Protein AF-A0AAV4YMY9-F1 (afdb_monomer_lite)

pLDDT: mean 75.79, std 14.86, range [34.88, 94.56]

Organism: Aeromonas caviae (NCBI:txid648)

Foldseek 3Di:
DWDKKKKWKAADPVDPDPVLLVVLVVLLVQLVVLQLVLQVCLLHVQKDKDKDFPDADPDTGMTMIIIDIARPPPRDDCNLVSVQLLVQCQVCQLPDAADEAPVSLVVSSVSSVVSNPPDDPVSVVSVGRRDGDSQSNLQSLCSNQVSLVSGDLPMWMWMGHDPGTGTGHSRRYRNDHSCNNDPDDPDDPDDDWDWDFDDDDPDPPDWTWTAGPDDDTDTDIGDDDPPDDD

Radius of gyration: 26.41 Å; chains: 1; bounding box: 49×34×91 Å

Secondary structure (DSSP, 8-state):
--EEEEEEEE--TT-S-THHHHHHHHHHHHHHHHHHHHHHHTT-S-EEEEEEEEEEETTTEEEEEEEEEEETTT----HHHHHHHHHHHHHHHHH--B--SHHHHHHHHHHHHHHHSSS-TTGGG--S-----HHHHHHHHHHHHHHHHTS-TT-EEEEEETTEEEEPPTT-B--S-HHHHS---------------PPPPS-TT-EEEEPPSSSS---EEEEPP-----

Structure (mmCIF, N/CA/C/O backbone):
data_AF-A0AAV4YMY9-F1
#
_entry.id   AF-A0AAV4YMY9-F1
#
loop_
_atom_site.group_PDB
_atom_site.id
_atom_site.type_symbol
_atom_site.label_atom_id
_atom_site.label_alt_id
_atom_site.label_comp_id
_atom_site.label_asym_id
_atom_site.label_entity_id
_atom_site.label_seq_id
_atom_site.pdbx_PDB_ins_code
_atom_site.Cartn_x
_atom_site.Cartn_y
_atom_site.Cartn_z
_atom_site.occupancy
_atom_site.B_iso_or_equiv
_atom_site.auth_seq_id
_atom_site.auth_comp_id
_atom_site.auth_asym_id
_atom_site.auth_atom_id
_atom_site.pdbx_PDB_model_num
ATOM 1 N N . MET A 1 1 ? 9.528 -19.195 3.389 1.00 46.56 1 MET A N 1
ATOM 2 C CA . MET A 1 1 ? 8.834 -18.829 4.648 1.00 46.56 1 MET A CA 1
ATOM 3 C C . MET A 1 1 ? 7.895 -17.679 4.315 1.00 46.56 1 MET A C 1
ATOM 5 O O . MET A 1 1 ? 8.119 -17.065 3.282 1.00 46.56 1 MET A O 1
ATOM 9 N N . ALA A 1 2 ? 6.833 -17.444 5.087 1.00 58.19 2 ALA A N 1
ATOM 10 C CA . ALA A 1 2 ? 5.932 -16.314 4.840 1.00 58.19 2 ALA A CA 1
ATOM 11 C C . ALA A 1 2 ? 6.458 -15.061 5.558 1.00 58.19 2 ALA A C 1
ATOM 13 O O . ALA A 1 2 ? 6.928 -15.168 6.692 1.00 58.19 2 ALA A O 1
ATOM 14 N N . THR A 1 3 ? 6.425 -13.916 4.881 1.00 74.19 3 THR A N 1
ATOM 15 C CA . THR A 1 3 ? 6.651 -12.589 5.467 1.00 74.19 3 THR A CA 1
ATOM 16 C C . THR A 1 3 ? 5.295 -11.953 5.743 1.00 74.19 3 THR A C 1
ATOM 18 O O . THR A 1 3 ? 4.398 -12.014 4.904 1.00 74.19 3 THR A O 1
ATOM 21 N N . ASN A 1 4 ? 5.127 -11.353 6.922 1.00 80.69 4 ASN A N 1
ATOM 22 C CA . ASN A 1 4 ? 3.810 -10.920 7.392 1.00 80.69 4 ASN A CA 1
ATOM 23 C C . ASN A 1 4 ? 3.774 -9.401 7.610 1.00 80.69 4 ASN A C 1
ATOM 25 O O . ASN A 1 4 ? 4.810 -8.780 7.855 1.00 80.69 4 ASN A O 1
ATOM 29 N N . TYR A 1 5 ? 2.587 -8.807 7.546 1.00 86.44 5 TYR A N 1
ATOM 30 C CA . TYR A 1 5 ? 2.304 -7.459 8.042 1.00 86.44 5 TYR A CA 1
ATOM 31 C C . TYR A 1 5 ? 0.922 -7.428 8.705 1.00 86.44 5 TYR A C 1
ATOM 33 O O . TYR A 1 5 ? 0.120 -8.342 8.549 1.00 86.44 5 TYR A O 1
ATOM 41 N N . SER A 1 6 ? 0.638 -6.370 9.446 1.00 88.00 6 SER A N 1
ATOM 42 C CA . SER A 1 6 ? -0.566 -6.181 10.243 1.00 88.00 6 SER A CA 1
ATOM 43 C C . SER A 1 6 ? -1.199 -4.836 9.896 1.00 88.00 6 SER A C 1
ATOM 45 O O . SER A 1 6 ? -0.508 -3.816 9.833 1.00 88.00 6 SER A O 1
ATOM 47 N N . ILE A 1 7 ? -2.516 -4.830 9.702 1.00 89.56 7 ILE A N 1
ATOM 48 C CA . ILE A 1 7 ? -3.326 -3.608 9.636 1.00 89.56 7 ILE A CA 1
ATOM 49 C C . ILE A 1 7 ? -4.242 -3.601 10.854 1.00 89.56 7 ILE A C 1
ATOM 51 O O . ILE A 1 7 ? -4.922 -4.592 11.129 1.00 89.56 7 ILE A O 1
ATOM 55 N N . ARG A 1 8 ? -4.275 -2.484 11.581 1.00 90.44 8 ARG A N 1
ATOM 56 C CA . ARG A 1 8 ? -5.173 -2.272 12.718 1.00 90.44 8 ARG A CA 1
ATOM 57 C C . ARG A 1 8 ? -6.054 -1.064 12.463 1.00 90.44 8 ARG A C 1
ATOM 59 O O . ARG A 1 8 ? -5.533 0.017 12.232 1.00 90.44 8 ARG A O 1
ATOM 66 N N . ILE A 1 9 ? -7.364 -1.246 12.584 1.00 89.69 9 ILE A N 1
ATOM 67 C CA . ILE A 1 9 ? -8.332 -0.151 12.649 1.00 89.69 9 ILE A CA 1
ATOM 68 C C . ILE A 1 9 ? -8.860 -0.090 14.078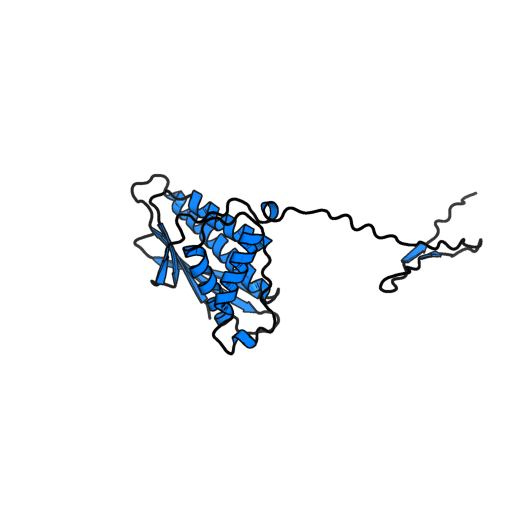 1.00 89.69 9 ILE A C 1
ATOM 70 O O . ILE A 1 9 ? -9.609 -0.974 14.511 1.00 89.69 9 ILE A O 1
ATOM 74 N N . ASP A 1 10 ? -8.442 0.934 14.814 1.00 87.25 10 ASP A N 1
ATOM 75 C CA . ASP A 1 10 ? -9.052 1.302 16.084 1.00 87.25 10 ASP A CA 1
ATOM 76 C C . ASP A 1 10 ? -10.287 2.150 15.791 1.00 87.25 10 ASP A C 1
ATOM 78 O O . ASP A 1 10 ? -10.174 3.304 15.380 1.00 87.25 10 ASP A O 1
ATOM 82 N N . PHE A 1 11 ? -11.459 1.522 15.881 1.00 82.75 11 PHE A N 1
ATOM 83 C CA . PHE A 1 11 ? -12.703 2.099 15.395 1.00 82.75 11 PHE A CA 1
ATOM 84 C C . PHE A 1 11 ? -13.516 2.753 16.512 1.00 82.75 11 PHE A C 1
ATOM 86 O O . PHE A 1 11 ? -13.604 2.241 17.632 1.00 82.75 11 PHE A O 1
ATOM 93 N N . ASP A 1 12 ? -14.179 3.851 16.171 1.00 82.06 12 ASP A N 1
ATOM 94 C CA . ASP A 1 12 ? -15.164 4.505 17.015 1.00 82.06 12 ASP A CA 1
ATOM 95 C C . ASP A 1 12 ? -16.373 3.579 17.217 1.00 82.06 12 ASP A C 1
ATOM 97 O O . ASP A 1 12 ? -17.089 3.229 16.272 1.00 82.06 12 ASP A O 1
ATOM 101 N N . ARG A 1 13 ? -16.566 3.155 18.469 1.00 80.38 13 ARG A N 1
ATOM 102 C CA . ARG A 1 13 ? -17.595 2.190 18.883 1.00 80.38 13 ARG A CA 1
ATOM 103 C C . ARG A 1 13 ? -18.989 2.796 18.934 1.00 80.38 13 ARG A C 1
ATOM 105 O O . ARG A 1 13 ? -19.962 2.048 18.923 1.00 80.38 13 ARG A O 1
ATOM 112 N N . GLU A 1 14 ? -19.078 4.116 19.040 1.00 79.62 14 GLU A N 1
ATOM 113 C CA . GLU A 1 14 ? -20.355 4.825 19.095 1.00 79.62 14 GLU A CA 1
ATOM 114 C C . GLU A 1 14 ? -20.891 5.109 17.693 1.00 79.62 14 GLU A C 1
ATOM 116 O O . GLU A 1 14 ? -22.062 5.455 17.536 1.00 79.62 14 GLU A O 1
ATOM 121 N N . GLN A 1 15 ? -20.053 4.928 16.668 1.00 80.69 15 GLN A N 1
ATOM 122 C CA . GLN A 1 15 ? -20.401 5.311 15.319 1.00 80.69 15 GLN A CA 1
ATOM 123 C C . GLN A 1 15 ? -21.239 4.258 14.589 1.00 80.69 15 GLN A C 1
ATOM 125 O O . GLN A 1 15 ? -20.934 3.063 14.592 1.00 80.69 15 GLN A O 1
ATOM 130 N N . GLU A 1 16 ? -22.287 4.721 13.906 1.00 74.62 16 GLU A N 1
ATOM 131 C CA . GLU A 1 16 ? -23.171 3.866 13.111 1.00 74.62 16 GLU A CA 1
ATOM 132 C C . GLU A 1 16 ? -22.451 3.276 11.879 1.00 74.62 16 GLU A C 1
ATOM 134 O O . GLU A 1 16 ? -21.387 3.739 11.460 1.00 74.62 16 GLU A O 1
ATOM 139 N N . ASN A 1 17 ? -23.061 2.257 11.260 1.00 83.31 17 ASN A N 1
ATOM 140 C CA . ASN A 1 17 ? -22.561 1.561 10.063 1.00 83.31 17 ASN A CA 1
ATOM 141 C C . ASN A 1 17 ? -21.246 0.782 10.265 1.00 83.31 17 ASN A C 1
ATOM 143 O O . ASN A 1 17 ? -20.259 1.058 9.582 1.00 83.31 17 ASN A O 1
ATOM 147 N N . PRO A 1 18 ? -21.218 -0.256 11.124 1.00 81.38 18 PRO A N 1
ATOM 148 C CA . PRO A 1 18 ? -20.010 -1.045 11.386 1.00 81.38 18 PRO A CA 1
ATOM 149 C C . PRO A 1 18 ? -19.425 -1.715 10.131 1.00 81.38 18 PRO A C 1
ATOM 151 O O . PRO A 1 18 ? -18.221 -1.965 10.083 1.00 81.38 18 PRO A O 1
ATOM 154 N N . GLN A 1 19 ? -20.235 -1.957 9.087 1.00 86.94 19 GLN A N 1
ATOM 155 C CA . GLN A 1 19 ? -19.762 -2.484 7.799 1.00 86.94 19 GLN A CA 1
ATOM 156 C C . GLN A 1 19 ? -18.626 -1.651 7.184 1.00 86.94 19 GLN A C 1
ATOM 158 O O . GLN A 1 19 ? -17.765 -2.210 6.507 1.00 86.94 19 GLN A O 1
ATOM 163 N N . ARG A 1 20 ? -18.572 -0.345 7.475 1.00 89.50 20 ARG A N 1
ATOM 164 C CA . ARG A 1 20 ? -17.538 0.576 6.989 1.00 89.50 20 ARG A CA 1
ATOM 165 C C . ARG A 1 20 ? -16.120 0.136 7.382 1.00 89.50 20 ARG A C 1
ATOM 167 O O . ARG A 1 20 ? -15.203 0.241 6.581 1.00 89.50 20 ARG A O 1
ATOM 174 N N . VAL A 1 21 ? -15.949 -0.425 8.586 1.00 87.94 21 VAL A N 1
ATOM 175 C CA . VAL A 1 21 ? -14.645 -0.875 9.107 1.00 87.94 21 VAL A CA 1
ATOM 176 C C . VAL A 1 21 ? -14.144 -2.073 8.306 1.00 87.94 21 VAL A C 1
ATOM 178 O O . VAL A 1 21 ? -12.965 -2.158 7.977 1.00 87.94 21 VAL A O 1
ATOM 181 N N . PHE A 1 22 ? -15.049 -2.982 7.943 1.00 89.12 22 PHE A N 1
ATOM 182 C CA . PHE A 1 22 ? -14.717 -4.163 7.149 1.00 89.12 22 PHE A CA 1
ATOM 183 C C . PHE A 1 22 ? -14.431 -3.810 5.687 1.00 89.12 22 PHE A C 1
ATOM 185 O O . PHE A 1 22 ? -13.495 -4.357 5.106 1.00 89.12 22 PHE A O 1
ATOM 192 N N . ILE A 1 23 ? -15.194 -2.875 5.110 1.00 91.69 23 ILE A N 1
ATOM 193 C CA . ILE A 1 23 ? -14.948 -2.355 3.757 1.00 91.69 23 ILE A CA 1
ATOM 194 C C . ILE A 1 23 ? -13.587 -1.651 3.712 1.00 91.69 23 ILE A C 1
ATOM 196 O O . ILE A 1 23 ? -12.760 -1.983 2.863 1.00 91.69 23 ILE A O 1
ATOM 200 N N . ALA A 1 24 ? -13.314 -0.762 4.672 1.00 91.31 24 ALA A N 1
ATOM 201 C CA . ALA A 1 24 ? -12.025 -0.092 4.799 1.00 91.31 24 ALA A CA 1
ATOM 202 C C . ALA A 1 24 ? -10.881 -1.105 4.940 1.00 91.31 24 ALA A C 1
ATOM 204 O O . ALA A 1 24 ? -9.895 -1.016 4.214 1.00 91.31 24 ALA A O 1
ATOM 205 N N . MET A 1 25 ? -11.028 -2.115 5.808 1.00 91.69 25 MET A N 1
ATOM 206 C CA . MET A 1 25 ? -10.028 -3.173 5.981 1.00 91.69 25 MET A CA 1
ATOM 207 C C . MET A 1 25 ? -9.737 -3.909 4.667 1.00 91.69 25 MET A C 1
ATOM 209 O O . MET A 1 25 ? -8.572 -4.078 4.311 1.00 91.69 25 MET A O 1
ATOM 213 N N . ALA A 1 26 ? -10.771 -4.305 3.919 1.00 91.25 26 ALA A N 1
ATOM 214 C CA . ALA A 1 26 ? -10.597 -4.952 2.620 1.00 91.25 26 ALA A CA 1
ATOM 215 C C . ALA A 1 26 ? -9.831 -4.048 1.638 1.00 91.25 26 ALA A C 1
ATOM 217 O O . ALA A 1 26 ? -8.874 -4.493 1.004 1.00 91.25 26 ALA A O 1
ATOM 218 N N . MET A 1 27 ? -10.187 -2.763 1.573 1.00 93.69 27 MET A N 1
ATOM 219 C CA . MET A 1 27 ? -9.523 -1.790 0.702 1.00 93.69 27 MET A CA 1
ATOM 220 C C . MET A 1 27 ? -8.071 -1.512 1.110 1.00 93.69 27 MET A C 1
ATOM 222 O O . MET A 1 27 ? -7.222 -1.372 0.230 1.00 93.69 27 MET A O 1
ATOM 226 N N . TYR A 1 28 ? -7.750 -1.475 2.409 1.00 93.44 28 TYR A N 1
ATOM 227 C CA . TYR A 1 28 ? -6.360 -1.382 2.863 1.00 93.44 28 TYR A CA 1
ATOM 228 C C . TYR A 1 28 ? -5.564 -2.616 2.469 1.00 93.44 28 TYR A C 1
ATOM 230 O O . TYR A 1 28 ? -4.458 -2.469 1.960 1.00 93.44 28 TYR A O 1
ATOM 238 N N . ILE A 1 29 ? -6.108 -3.819 2.680 1.00 91.56 29 ILE A N 1
ATOM 239 C CA . ILE A 1 29 ? -5.429 -5.062 2.299 1.00 91.56 29 ILE A CA 1
ATOM 240 C C . ILE A 1 29 ? -5.131 -5.045 0.797 1.00 91.56 29 ILE A C 1
ATOM 242 O O . ILE A 1 29 ? -3.988 -5.258 0.403 1.00 91.56 29 ILE A O 1
ATOM 246 N N . GLU A 1 30 ? -6.117 -4.718 -0.041 1.00 92.62 30 GLU A N 1
ATOM 247 C CA . GLU A 1 30 ? -5.910 -4.596 -1.487 1.00 92.62 30 GLU A CA 1
ATOM 248 C C . GLU A 1 30 ? -4.887 -3.517 -1.859 1.00 92.62 30 GLU A C 1
ATOM 250 O O . GLU A 1 30 ? -4.058 -3.735 -2.741 1.00 92.62 30 GLU A O 1
ATOM 255 N N . GLY A 1 31 ? -4.955 -2.349 -1.217 1.00 92.69 31 GLY A N 1
ATOM 256 C CA . GLY A 1 31 ? -4.065 -1.224 -1.481 1.00 92.69 31 GLY A CA 1
ATOM 257 C C . GLY A 1 31 ? -2.615 -1.529 -1.110 1.00 92.69 31 GLY A C 1
ATOM 258 O O . GLY A 1 31 ? -1.723 -1.329 -1.930 1.00 92.69 31 GLY A O 1
ATOM 259 N N . PHE A 1 32 ? -2.373 -2.062 0.090 1.00 92.50 32 PHE A N 1
ATOM 260 C CA . PHE A 1 32 ? -1.030 -2.421 0.551 1.00 92.50 32 PHE A CA 1
ATOM 261 C C . PHE A 1 32 ? -0.440 -3.604 -0.219 1.00 92.50 32 PHE A C 1
ATOM 263 O O . PHE A 1 32 ? 0.744 -3.547 -0.557 1.00 92.50 32 PHE A O 1
ATOM 270 N N . ASN A 1 33 ? -1.249 -4.613 -0.569 1.00 91.00 33 ASN A N 1
ATOM 271 C CA . ASN A 1 33 ? -0.814 -5.700 -1.451 1.00 91.00 33 ASN A CA 1
ATOM 272 C C . ASN A 1 33 ? -0.378 -5.149 -2.809 1.00 91.00 33 ASN A C 1
ATOM 274 O O . ASN A 1 33 ? 0.765 -5.342 -3.210 1.00 91.00 33 ASN A O 1
ATOM 278 N N . ALA A 1 34 ? -1.247 -4.385 -3.480 1.00 92.06 34 ALA A N 1
ATOM 279 C CA . ALA A 1 34 ? -0.937 -3.808 -4.786 1.00 92.06 34 ALA A CA 1
ATOM 280 C C . ALA A 1 34 ? 0.303 -2.900 -4.741 1.00 92.06 34 ALA A C 1
ATOM 282 O O . ALA A 1 34 ? 1.108 -2.896 -5.675 1.00 92.06 34 ALA A O 1
ATOM 283 N N . LEU A 1 35 ? 0.483 -2.152 -3.647 1.00 91.88 35 LEU A N 1
ATOM 284 C CA . LEU A 1 35 ? 1.636 -1.280 -3.449 1.00 91.88 35 LEU A CA 1
ATOM 285 C C . LEU A 1 35 ? 2.932 -2.095 -3.362 1.00 91.88 35 LEU A C 1
ATOM 287 O O . LEU A 1 35 ? 3.875 -1.836 -4.110 1.00 91.88 35 LEU A O 1
ATOM 291 N N . GLN A 1 36 ? 2.975 -3.099 -2.486 1.00 88.62 36 GLN A N 1
ATOM 292 C CA . GLN A 1 36 ? 4.149 -3.957 -2.306 1.00 88.62 36 GLN A CA 1
ATOM 293 C C . GLN A 1 36 ? 4.469 -4.769 -3.561 1.00 88.62 36 GLN A C 1
ATOM 295 O O . GLN A 1 36 ? 5.631 -4.840 -3.965 1.00 88.62 36 GLN A O 1
ATOM 300 N N . GLU A 1 37 ? 3.452 -5.334 -4.210 1.00 89.81 37 GLU A N 1
ATOM 301 C CA . GLU A 1 37 ? 3.595 -6.058 -5.473 1.00 89.81 37 GLU A CA 1
ATOM 302 C C . GLU A 1 37 ? 4.221 -5.176 -6.554 1.00 89.81 37 GLU A C 1
ATOM 304 O O . GLU A 1 37 ? 5.179 -5.592 -7.204 1.00 89.81 37 GLU A O 1
ATOM 309 N N . SER A 1 38 ? 3.744 -3.937 -6.704 1.00 89.38 38 SER A N 1
ATOM 310 C CA . SER A 1 38 ? 4.254 -2.989 -7.704 1.00 89.38 38 SER A CA 1
ATOM 311 C C . SER A 1 38 ? 5.734 -2.661 -7.493 1.00 89.38 38 SER A C 1
ATOM 313 O O . SER A 1 38 ? 6.505 -2.607 -8.453 1.00 89.38 38 SER A O 1
ATOM 315 N N . PHE A 1 39 ? 6.156 -2.489 -6.237 1.00 87.44 39 PHE A N 1
ATOM 316 C CA . PHE A 1 39 ? 7.565 -2.281 -5.903 1.00 87.44 39 PHE A CA 1
ATOM 317 C C . PHE A 1 39 ? 8.420 -3.515 -6.192 1.00 87.44 39 PHE A C 1
ATOM 319 O O . PHE A 1 39 ? 9.483 -3.417 -6.803 1.00 87.44 39 PHE A O 1
ATOM 326 N N . MET A 1 40 ? 7.948 -4.694 -5.797 1.00 84.38 40 MET A N 1
ATOM 327 C CA . MET A 1 40 ? 8.675 -5.943 -6.007 1.00 84.38 40 MET A CA 1
ATOM 328 C C . MET A 1 40 ? 8.789 -6.303 -7.495 1.00 84.38 40 MET A C 1
ATOM 330 O O . MET A 1 40 ? 9.856 -6.722 -7.945 1.00 84.38 40 MET A O 1
ATOM 334 N N . GLN A 1 41 ? 7.738 -6.074 -8.288 1.00 84.69 41 GLN A N 1
ATOM 335 C CA . GLN A 1 41 ? 7.756 -6.260 -9.743 1.00 84.69 41 GLN A CA 1
ATOM 336 C C . GLN A 1 41 ? 8.792 -5.369 -10.445 1.00 84.69 41 GLN A C 1
ATOM 338 O O . GLN A 1 41 ? 9.308 -5.754 -11.499 1.00 84.69 41 GLN A O 1
ATOM 343 N N . GLY A 1 42 ? 9.171 -4.240 -9.835 1.00 80.12 42 GLY A N 1
ATOM 344 C CA . GLY A 1 42 ? 10.278 -3.400 -10.295 1.00 80.12 42 GLY A CA 1
ATOM 345 C C . GLY A 1 42 ? 11.633 -4.120 -10.345 1.00 80.12 42 GLY A C 1
ATOM 346 O O . GLY A 1 42 ? 12.524 -3.686 -11.072 1.00 80.12 42 GLY A O 1
ATOM 347 N N . PHE A 1 43 ? 11.795 -5.244 -9.636 1.00 74.81 43 PHE A N 1
ATOM 348 C CA . PHE A 1 43 ? 13.002 -6.083 -9.666 1.00 74.81 43 PHE A CA 1
ATOM 349 C C . PHE A 1 43 ? 12.889 -7.304 -10.602 1.00 74.81 43 PHE A C 1
ATOM 351 O O . PHE A 1 43 ? 13.902 -7.951 -10.912 1.00 74.81 43 PHE A O 1
ATOM 358 N N . GLY A 1 44 ? 11.682 -7.619 -11.088 1.00 73.38 44 GLY A N 1
ATOM 359 C CA . GLY A 1 44 ? 11.430 -8.715 -12.025 1.00 73.38 44 GLY A CA 1
ATOM 360 C C . GLY A 1 44 ? 9.944 -9.038 -12.232 1.00 73.38 44 GLY A C 1
ATOM 361 O O . GLY A 1 44 ? 9.151 -9.021 -11.302 1.00 73.38 44 GLY A O 1
ATOM 362 N N . LYS A 1 45 ? 9.568 -9.417 -13.463 1.00 70.94 45 LYS A N 1
ATOM 363 C CA . LYS A 1 45 ? 8.168 -9.701 -13.857 1.00 70.94 45 LYS A CA 1
ATOM 364 C C . LYS A 1 45 ? 7.668 -11.121 -13.538 1.00 70.94 45 LYS A C 1
ATOM 366 O O . LYS A 1 45 ? 6.532 -11.448 -13.853 1.00 70.94 45 LYS A O 1
ATOM 371 N N . GLY A 1 46 ? 8.514 -11.978 -12.968 1.00 74.00 46 GLY A N 1
ATOM 372 C CA . GLY A 1 46 ? 8.188 -13.367 -12.622 1.00 74.00 46 GLY A CA 1
ATOM 373 C C . GLY A 1 46 ? 8.185 -13.597 -11.120 1.00 74.00 46 GLY A C 1
ATOM 374 O O . GLY A 1 46 ? 8.824 -14.532 -10.646 1.00 74.00 46 GLY A O 1
ATOM 375 N N . ILE A 1 47 ? 7.541 -12.700 -10.379 1.00 79.56 47 ILE A N 1
ATOM 376 C CA . ILE A 1 47 ? 7.384 -12.818 -8.932 1.00 79.56 47 ILE A CA 1
ATOM 377 C C . ILE A 1 47 ? 5.914 -13.120 -8.667 1.00 79.56 47 ILE A C 1
ATOM 379 O O . ILE A 1 47 ? 5.038 -12.376 -9.102 1.00 79.56 47 ILE A O 1
ATOM 383 N N . GLU A 1 48 ? 5.664 -14.242 -8.004 1.00 82.50 48 GLU A N 1
ATOM 384 C CA . GLU A 1 48 ? 4.331 -14.679 -7.599 1.00 82.50 48 GLU A CA 1
ATOM 385 C C . GLU A 1 48 ? 4.084 -14.269 -6.143 1.00 82.50 48 GLU A C 1
ATOM 387 O O . GLU A 1 48 ? 4.958 -14.461 -5.286 1.00 82.50 48 GLU A O 1
ATOM 392 N N . PHE A 1 49 ? 2.899 -13.712 -5.889 1.00 83.12 49 PHE A N 1
ATOM 393 C CA . PHE A 1 49 ? 2.433 -13.285 -4.574 1.00 83.12 49 PHE A CA 1
ATOM 394 C C . PHE A 1 49 ? 1.189 -14.089 -4.212 1.00 83.12 49 PHE A C 1
ATOM 396 O O . PHE A 1 49 ? 0.210 -14.104 -4.955 1.00 83.12 49 PHE A O 1
ATOM 403 N N . ASP A 1 50 ? 1.250 -14.773 -3.076 1.00 83.44 50 ASP A N 1
ATOM 404 C CA . ASP A 1 50 ? 0.109 -15.458 -2.473 1.00 83.44 50 ASP A CA 1
ATOM 405 C C . ASP A 1 50 ? -0.118 -14.868 -1.082 1.00 83.44 50 ASP A C 1
ATOM 407 O O . ASP A 1 50 ? 0.743 -14.987 -0.200 1.00 83.44 50 ASP A O 1
ATOM 411 N N . THR A 1 51 ? -1.259 -14.201 -0.916 1.00 83.25 51 THR A N 1
ATOM 412 C CA . THR A 1 51 ? -1.610 -13.455 0.290 1.00 83.25 51 THR A CA 1
ATOM 413 C C . THR A 1 51 ? -2.764 -14.133 1.010 1.00 83.25 51 THR A C 1
ATOM 415 O O . THR A 1 51 ? -3.801 -14.432 0.422 1.00 83.25 51 THR A O 1
ATOM 418 N N . SER A 1 52 ? -2.609 -14.340 2.314 1.00 83.56 52 SER A N 1
ATOM 419 C CA . SER A 1 52 ? -3.611 -14.999 3.151 1.00 83.56 52 SER A CA 1
ATOM 420 C C . SER A 1 52 ? -3.788 -14.275 4.482 1.00 83.56 52 SER A C 1
ATOM 422 O O . SER A 1 52 ? -2.847 -13.687 5.014 1.00 83.56 52 SER A O 1
ATOM 424 N N . LEU A 1 53 ? -5.002 -14.320 5.031 1.00 83.50 53 LEU A N 1
ATOM 425 C CA . LEU A 1 53 ? -5.274 -13.857 6.389 1.00 83.50 53 LEU A CA 1
ATOM 426 C C . LEU A 1 53 ? -4.754 -14.906 7.380 1.00 83.50 53 LEU A C 1
ATOM 428 O O . LEU A 1 53 ? -5.218 -16.044 7.375 1.00 83.50 53 LEU A O 1
ATOM 432 N N . GLU A 1 54 ? -3.798 -14.527 8.224 1.00 79.31 54 GLU A N 1
ATOM 433 C CA . GLU A 1 54 ? -3.181 -15.421 9.206 1.00 79.31 54 GLU A CA 1
ATOM 434 C C . GLU A 1 54 ? -4.028 -15.528 10.480 1.00 79.31 54 GLU A C 1
ATOM 436 O O . GLU A 1 54 ? -4.307 -16.630 10.952 1.00 79.31 54 GLU A O 1
ATOM 441 N N . LYS A 1 55 ? -4.441 -14.388 11.050 1.00 75.19 55 LYS A N 1
ATOM 442 C CA . LYS A 1 55 ? -5.265 -14.321 12.269 1.00 75.19 55 LYS A CA 1
ATOM 443 C C . LYS A 1 55 ? -5.957 -12.963 12.419 1.00 75.19 55 LYS A C 1
ATOM 445 O O . LYS A 1 55 ? -5.507 -11.955 11.877 1.00 75.19 55 LYS A O 1
ATOM 450 N N . THR A 1 56 ? -7.025 -12.939 13.214 1.00 74.06 56 THR A N 1
ATOM 451 C CA . THR A 1 56 ? -7.712 -11.719 13.670 1.00 74.06 56 THR A CA 1
ATOM 452 C C . THR A 1 56 ? -7.681 -11.660 15.194 1.00 74.06 56 THR A C 1
ATOM 454 O O . THR A 1 56 ? -7.984 -12.664 15.840 1.00 74.06 56 THR A O 1
ATOM 457 N N . ARG A 1 57 ? -7.310 -10.518 15.787 1.00 70.75 57 ARG A N 1
ATOM 458 C CA . ARG A 1 57 ? -7.214 -10.356 17.255 1.00 70.75 57 ARG A CA 1
ATOM 459 C C . ARG A 1 57 ? -8.392 -9.546 17.808 1.00 70.75 57 ARG A C 1
ATOM 461 O O . ARG A 1 57 ? -8.907 -8.671 17.121 1.00 70.75 57 ARG A O 1
ATOM 468 N N . GLU A 1 58 ? -8.798 -9.825 19.047 1.00 58.97 58 GLU A N 1
ATOM 469 C CA . GLU A 1 58 ? -9.838 -9.059 19.754 1.00 58.97 58 GLU A CA 1
ATOM 470 C C . GLU A 1 58 ? -9.305 -7.710 20.272 1.00 58.97 58 GLU A C 1
ATOM 472 O O . GLU A 1 58 ? -8.161 -7.613 20.714 1.00 58.97 58 GLU A O 1
ATOM 477 N N . GLY A 1 59 ? -10.153 -6.673 20.254 1.00 54.75 59 GLY A N 1
ATOM 478 C CA . GLY A 1 59 ? -9.884 -5.360 20.870 1.00 54.75 59 GLY A CA 1
ATOM 479 C C . GLY A 1 59 ? -9.892 -4.159 19.914 1.00 54.75 59 GLY A C 1
ATOM 480 O O . GLY A 1 59 ? -10.160 -3.047 20.357 1.00 54.75 59 GLY A O 1
ATOM 481 N N . SER A 1 60 ? -9.695 -4.400 18.619 1.00 59.69 60 SER A N 1
ATOM 482 C CA . SER A 1 60 ? -9.831 -3.491 17.465 1.00 59.69 60 SER A CA 1
ATOM 483 C C . SER A 1 60 ? -9.923 -4.397 16.215 1.00 59.69 60 SER A C 1
ATOM 485 O O . SER A 1 60 ? -9.616 -5.585 16.321 1.00 59.69 60 SER A O 1
ATOM 487 N N . CYS A 1 61 ? -10.326 -3.915 15.033 1.00 73.44 61 CYS A N 1
ATOM 488 C CA . CYS A 1 61 ? -10.278 -4.767 13.834 1.00 73.44 61 CYS A CA 1
ATOM 489 C C . CYS A 1 61 ? -8.812 -4.892 13.392 1.00 73.44 61 CYS A C 1
ATOM 491 O O . CYS A 1 61 ? -8.264 -3.965 12.799 1.00 73.44 61 CYS A O 1
ATOM 493 N N . ILE A 1 62 ? -8.154 -5.995 13.757 1.00 78.50 62 ILE A N 1
ATOM 494 C CA . ILE A 1 62 ? -6.755 -6.271 13.409 1.00 78.50 62 ILE A CA 1
ATOM 495 C C . ILE A 1 62 ? -6.724 -7.448 12.443 1.00 78.50 62 ILE A C 1
ATOM 497 O O . ILE A 1 62 ? -7.202 -8.531 12.787 1.00 78.50 62 ILE A O 1
ATOM 501 N N . ALA A 1 63 ? -6.138 -7.238 11.268 1.00 75.44 63 ALA A N 1
ATOM 502 C CA . ALA A 1 63 ? -5.882 -8.275 10.281 1.00 75.44 63 ALA A CA 1
ATOM 503 C C . ALA A 1 63 ? -4.370 -8.496 10.163 1.00 75.44 63 ALA A C 1
ATOM 505 O O . ALA A 1 63 ? -3.641 -7.615 9.704 1.00 75.44 63 ALA A O 1
ATOM 506 N N . ASP A 1 64 ? -3.908 -9.670 10.593 1.00 73.88 64 ASP A N 1
ATOM 507 C CA . ASP A 1 64 ? -2.537 -10.127 10.371 1.00 73.88 64 ASP A CA 1
ATOM 508 C C . ASP A 1 64 ? -2.493 -10.868 9.023 1.00 73.88 64 ASP A C 1
ATOM 510 O O . ASP A 1 64 ? -3.178 -11.874 8.833 1.00 73.88 64 ASP A O 1
ATOM 514 N N . ILE A 1 65 ? -1.724 -10.344 8.073 1.00 78.44 65 ILE A N 1
ATOM 515 C CA . ILE A 1 65 ? -1.637 -10.798 6.685 1.00 78.44 65 ILE A CA 1
ATOM 516 C C . ILE A 1 65 ? -0.297 -11.498 6.468 1.00 78.44 65 ILE A C 1
ATOM 518 O O . ILE A 1 65 ? 0.757 -10.919 6.724 1.00 78.44 65 ILE A O 1
ATOM 522 N N . ALA A 1 66 ? -0.337 -12.734 5.975 1.00 75.38 66 ALA A N 1
ATOM 523 C CA . ALA A 1 66 ? 0.838 -13.511 5.603 1.00 75.38 66 ALA A CA 1
ATOM 524 C C . ALA A 1 66 ? 0.986 -13.559 4.082 1.00 75.38 66 ALA A C 1
ATOM 526 O O . ALA A 1 66 ? 0.043 -13.929 3.375 1.00 75.38 66 ALA A O 1
ATOM 527 N N . ILE A 1 67 ? 2.182 -13.234 3.594 1.00 75.25 67 ILE A N 1
ATOM 528 C CA . ILE A 1 67 ? 2.518 -13.210 2.171 1.00 75.25 67 ILE A CA 1
ATOM 529 C C . ILE A 1 67 ? 3.628 -14.211 1.889 1.00 75.25 67 ILE A C 1
ATOM 531 O O . ILE A 1 67 ? 4.645 -14.288 2.583 1.00 75.25 67 ILE A O 1
ATOM 535 N N . LYS A 1 68 ? 3.438 -14.995 0.832 1.00 77.81 68 LYS A N 1
ATOM 536 C CA . LYS A 1 68 ? 4.483 -15.833 0.251 1.00 77.81 68 LYS A CA 1
ATOM 537 C C . LYS A 1 68 ? 4.931 -15.197 -1.053 1.00 77.81 68 LYS A C 1
ATOM 539 O O . LYS A 1 68 ? 4.166 -15.136 -2.009 1.00 77.81 68 LYS A O 1
ATOM 544 N N . VAL A 1 69 ? 6.187 -14.764 -1.076 1.00 75.62 69 VAL A N 1
ATOM 545 C CA . VAL A 1 69 ? 6.839 -14.224 -2.270 1.00 75.62 69 VAL A CA 1
ATOM 546 C C . VAL A 1 69 ? 7.735 -15.299 -2.871 1.00 75.62 69 VAL A C 1
ATOM 548 O O . VAL A 1 69 ? 8.575 -15.874 -2.172 1.00 75.62 69 VAL A O 1
ATOM 551 N N . LYS A 1 70 ? 7.580 -15.575 -4.167 1.00 75.62 70 LYS A N 1
ATOM 552 C CA . LYS A 1 70 ? 8.407 -16.559 -4.874 1.00 75.62 70 LYS A CA 1
ATOM 553 C C . LYS A 1 70 ? 8.864 -16.028 -6.229 1.00 75.62 70 LYS A C 1
ATOM 555 O O . LYS A 1 70 ? 8.043 -15.709 -7.081 1.00 75.62 70 LYS A O 1
ATOM 560 N N . ASP A 1 71 ? 10.179 -16.001 -6.450 1.00 74.25 71 ASP A N 1
ATOM 561 C CA . ASP A 1 71 ? 10.752 -15.788 -7.784 1.00 74.25 71 ASP A CA 1
ATOM 562 C C . ASP A 1 71 ? 10.694 -17.101 -8.577 1.00 74.25 71 ASP A C 1
ATOM 564 O O . ASP A 1 71 ? 11.408 -18.063 -8.273 1.00 74.25 71 ASP A O 1
ATOM 568 N N . ILE A 1 72 ? 9.833 -17.149 -9.593 1.00 74.19 72 ILE A N 1
ATOM 569 C CA . ILE A 1 72 ? 9.660 -18.332 -10.445 1.00 74.19 72 ILE A CA 1
ATOM 570 C C . ILE A 1 72 ? 10.699 -18.421 -11.572 1.00 74.19 72 ILE A C 1
ATOM 572 O O . ILE A 1 72 ? 10.809 -19.466 -12.209 1.00 74.19 72 ILE A O 1
ATOM 576 N N . ILE A 1 73 ? 11.4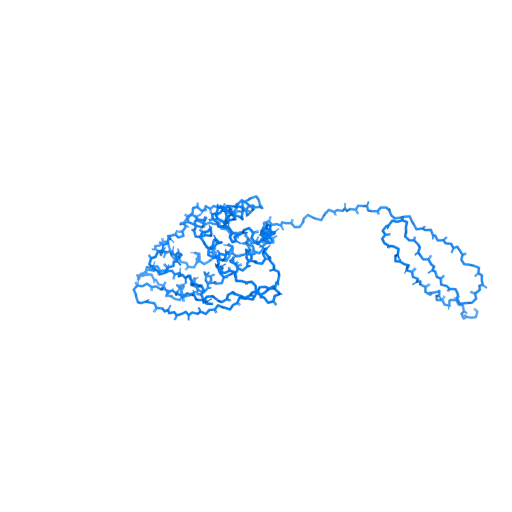72 -17.358 -11.819 1.00 70.50 73 ILE A N 1
ATOM 577 C CA . ILE A 1 73 ? 12.460 -17.299 -12.904 1.00 70.50 73 ILE A CA 1
ATOM 578 C C . ILE A 1 73 ? 13.856 -17.627 -12.379 1.00 70.50 73 ILE A C 1
ATOM 580 O O . ILE A 1 73 ? 14.545 -18.478 -12.939 1.00 70.50 73 ILE A O 1
ATOM 584 N N . ARG A 1 74 ? 14.297 -16.930 -11.328 1.00 68.62 74 ARG A N 1
ATOM 585 C CA . ARG A 1 74 ? 15.677 -17.024 -10.821 1.00 68.62 74 ARG A CA 1
ATOM 586 C C . ARG A 1 74 ? 15.797 -17.923 -9.594 1.00 68.62 74 ARG A C 1
ATOM 588 O O . ARG A 1 74 ? 16.906 -18.325 -9.256 1.00 68.62 74 ARG A O 1
ATOM 595 N N . GLY A 1 75 ? 14.683 -18.233 -8.924 1.00 62.72 75 GLY A N 1
ATOM 596 C CA . GLY A 1 75 ? 14.673 -19.060 -7.713 1.00 62.72 75 GLY A CA 1
ATOM 597 C C . GLY A 1 75 ? 15.406 -18.428 -6.523 1.00 62.72 75 GLY A C 1
ATOM 598 O O . GLY A 1 75 ? 15.873 -19.146 -5.638 1.00 62.72 75 GLY A O 1
ATOM 599 N N . VAL A 1 76 ? 15.547 -17.098 -6.512 1.00 67.75 76 VAL A N 1
ATOM 600 C CA . VAL A 1 76 ? 16.229 -16.351 -5.448 1.00 67.75 76 VAL A CA 1
ATOM 601 C C . VAL A 1 76 ? 15.261 -16.084 -4.295 1.00 67.75 76 VAL A C 1
ATOM 603 O O . VAL A 1 76 ? 14.060 -15.906 -4.487 1.00 67.75 76 VAL A O 1
ATOM 606 N N . ARG A 1 77 ? 15.808 -16.065 -3.080 1.00 69.12 77 ARG A N 1
ATOM 607 C CA . ARG A 1 77 ? 15.116 -15.656 -1.857 1.00 69.12 77 ARG A CA 1
ATOM 608 C C . ARG A 1 77 ? 14.946 -14.133 -1.843 1.00 69.12 77 ARG A C 1
ATOM 610 O O . ARG A 1 77 ? 15.943 -13.417 -1.856 1.00 69.12 77 ARG A O 1
ATOM 617 N N . LEU A 1 78 ? 13.700 -13.661 -1.888 1.00 75.50 78 LEU A N 1
ATOM 618 C CA . LEU A 1 78 ? 13.328 -12.243 -2.009 1.00 75.50 78 LEU A CA 1
ATOM 619 C C . LEU A 1 78 ? 12.877 -11.614 -0.681 1.00 75.50 78 LEU A C 1
ATOM 621 O O . LEU A 1 78 ? 12.429 -10.472 -0.657 1.00 75.50 78 LEU A O 1
ATOM 625 N N . GLU A 1 79 ? 12.981 -12.348 0.424 1.00 76.62 79 GLU A N 1
ATOM 626 C CA . GLU A 1 79 ? 12.442 -11.944 1.721 1.00 76.62 79 GLU A CA 1
ATOM 627 C C . GLU A 1 79 ? 13.113 -10.674 2.262 1.00 76.62 79 GLU A C 1
ATOM 629 O O . GLU A 1 79 ? 12.418 -9.768 2.707 1.00 76.62 79 GLU A O 1
ATOM 634 N N . SER A 1 80 ? 14.445 -10.563 2.161 1.00 74.25 80 SER A N 1
ATOM 635 C CA . SER A 1 80 ? 15.172 -9.371 2.627 1.00 74.25 80 SER A CA 1
ATOM 636 C C . SER A 1 80 ? 14.773 -8.117 1.850 1.00 74.25 80 SER A C 1
ATOM 638 O O . SER A 1 80 ? 14.561 -7.059 2.434 1.00 74.25 80 SER A O 1
ATOM 640 N N . LEU A 1 81 ? 14.613 -8.255 0.533 1.00 77.50 81 LEU A N 1
ATOM 641 C CA . LEU A 1 81 ? 14.187 -7.173 -0.343 1.00 77.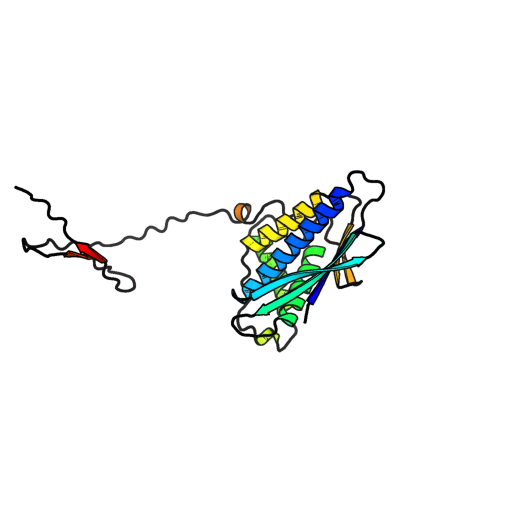50 81 LEU A CA 1
ATOM 642 C C . LEU A 1 81 ? 12.764 -6.722 -0.007 1.00 77.50 81 LEU A C 1
ATOM 644 O O . LEU A 1 81 ? 12.493 -5.527 0.099 1.00 77.50 81 LEU A O 1
ATOM 648 N N . TYR A 1 82 ? 11.874 -7.688 0.195 1.00 80.56 82 TYR A N 1
ATOM 649 C CA . TYR A 1 82 ? 10.504 -7.431 0.601 1.00 80.56 82 TYR A CA 1
ATOM 650 C C . TYR A 1 82 ? 10.441 -6.702 1.950 1.00 80.56 82 TYR A C 1
ATOM 652 O O . TYR A 1 82 ? 9.721 -5.714 2.074 1.00 80.56 82 TYR A O 1
ATOM 660 N N . ASP A 1 83 ? 11.230 -7.135 2.938 1.00 80.56 83 ASP A N 1
ATOM 661 C CA . ASP A 1 83 ? 11.321 -6.483 4.248 1.00 80.56 83 ASP A CA 1
ATOM 662 C C . ASP A 1 83 ? 11.810 -5.033 4.131 1.00 80.56 83 ASP A C 1
ATOM 664 O O . ASP A 1 83 ? 11.233 -4.131 4.734 1.00 80.56 83 ASP A O 1
ATOM 668 N N . CYS A 1 84 ? 12.818 -4.779 3.297 1.00 77.56 84 CYS A N 1
ATOM 669 C CA . CYS A 1 84 ? 13.316 -3.431 3.044 1.00 77.56 84 CYS A CA 1
ATOM 670 C C . CYS A 1 84 ? 12.271 -2.507 2.400 1.00 77.56 84 CYS A C 1
ATOM 672 O O . CYS A 1 84 ? 12.131 -1.352 2.807 1.00 77.56 84 CYS A O 1
ATOM 674 N N . ILE A 1 85 ? 11.537 -3.001 1.400 1.00 83.69 85 ILE A N 1
ATOM 675 C CA . ILE A 1 85 ? 10.457 -2.246 0.747 1.00 83.69 85 ILE A CA 1
ATOM 676 C C . ILE A 1 85 ? 9.330 -1.979 1.743 1.00 83.69 85 ILE A C 1
ATOM 678 O O . ILE A 1 85 ? 8.816 -0.865 1.811 1.00 83.69 85 ILE A O 1
ATOM 682 N N . TYR A 1 86 ? 8.978 -2.981 2.546 1.00 85.81 86 TYR A N 1
ATOM 683 C CA . TYR A 1 86 ? 7.980 -2.864 3.598 1.00 85.81 86 TYR A CA 1
ATOM 684 C C . TYR A 1 86 ? 8.335 -1.757 4.607 1.00 85.81 86 TYR A C 1
ATOM 686 O O . TYR A 1 86 ? 7.491 -0.902 4.875 1.00 85.81 86 TYR A O 1
ATOM 694 N N . GLU A 1 87 ? 9.574 -1.710 5.108 1.00 84.06 87 GLU A N 1
ATOM 695 C CA . GLU A 1 87 ? 10.018 -0.648 6.025 1.00 84.06 87 GLU A CA 1
ATOM 696 C C . GLU A 1 87 ? 9.998 0.735 5.356 1.00 84.06 87 GLU A C 1
ATOM 698 O O . GLU A 1 87 ? 9.592 1.728 5.966 1.00 84.06 87 GLU A O 1
ATOM 703 N N . GLY A 1 88 ? 10.377 0.805 4.075 1.00 83.50 88 GLY A N 1
ATOM 704 C CA . GLY A 1 88 ? 10.275 2.027 3.277 1.00 83.50 88 GLY A CA 1
ATOM 705 C C . GLY A 1 88 ? 8.836 2.534 3.166 1.00 83.50 88 GLY A C 1
ATOM 706 O O . GLY A 1 88 ? 8.583 3.712 3.415 1.00 83.50 88 GLY A O 1
ATOM 707 N N . ILE A 1 89 ? 7.886 1.644 2.857 1.00 87.06 89 ILE A N 1
ATOM 708 C CA . ILE A 1 89 ? 6.453 1.965 2.774 1.00 87.06 89 ILE A CA 1
ATOM 709 C C . ILE A 1 89 ? 5.921 2.406 4.138 1.00 87.06 89 ILE A C 1
ATOM 711 O O . ILE A 1 89 ? 5.270 3.445 4.220 1.00 87.06 89 ILE A O 1
ATOM 715 N N . LYS A 1 90 ? 6.208 1.643 5.203 1.00 86.25 90 LYS A N 1
ATOM 716 C CA . LYS A 1 90 ? 5.763 1.945 6.573 1.00 86.25 90 LYS A CA 1
ATOM 717 C C . LYS A 1 90 ? 6.193 3.351 6.988 1.00 86.25 90 LYS A C 1
ATOM 719 O O . LYS A 1 90 ? 5.379 4.123 7.488 1.00 86.25 90 LYS A O 1
ATOM 724 N N . LYS A 1 91 ? 7.453 3.707 6.726 1.00 87.12 91 LYS A N 1
ATOM 725 C CA . LYS A 1 91 ? 7.980 5.043 7.010 1.00 87.12 91 LYS A CA 1
ATOM 726 C C . LYS A 1 91 ? 7.295 6.111 6.163 1.00 87.12 91 LYS A C 1
ATOM 728 O O . LYS A 1 91 ? 6.772 7.073 6.716 1.00 87.12 91 LYS A O 1
ATOM 733 N N . GLU A 1 92 ? 7.279 5.943 4.846 1.00 88.31 92 GLU A N 1
ATOM 734 C CA . GLU A 1 92 ? 6.823 6.996 3.940 1.00 88.31 92 GLU A CA 1
ATOM 735 C C . GLU A 1 92 ? 5.325 7.275 4.100 1.00 88.31 92 GLU A C 1
ATOM 737 O O . GLU A 1 92 ? 4.913 8.433 4.074 1.00 88.31 92 GLU A O 1
ATOM 742 N N . ILE A 1 93 ? 4.501 6.250 4.337 1.00 85.69 93 ILE A N 1
ATOM 743 C CA . ILE A 1 93 ? 3.051 6.423 4.501 1.00 85.69 93 ILE A CA 1
ATOM 744 C C . ILE A 1 93 ? 2.661 7.080 5.832 1.00 85.69 93 ILE A C 1
ATOM 746 O O . ILE A 1 93 ? 1.603 7.698 5.936 1.00 85.69 93 ILE A O 1
ATOM 750 N N . SER A 1 94 ? 3.529 6.980 6.842 1.00 84.31 94 SER A N 1
ATOM 751 C CA . SER A 1 94 ? 3.341 7.645 8.136 1.00 84.31 94 SER A CA 1
ATOM 752 C C . SER A 1 94 ? 3.650 9.146 8.085 1.00 84.31 94 SER A C 1
ATOM 754 O O . SER A 1 94 ? 3.158 9.905 8.914 1.00 84.31 94 SER A O 1
ATOM 756 N N . THR A 1 95 ? 4.445 9.587 7.102 1.00 85.38 95 THR A N 1
ATOM 757 C CA . THR A 1 95 ? 4.892 10.985 6.971 1.00 85.38 95 THR A CA 1
ATOM 758 C C . THR A 1 95 ? 4.328 11.702 5.751 1.00 85.38 95 THR A C 1
ATOM 760 O O . THR A 1 95 ? 4.362 12.928 5.701 1.00 85.38 95 THR A O 1
ATOM 763 N N . SER A 1 96 ? 3.850 10.965 4.748 1.00 84.94 96 SER A N 1
ATOM 764 C CA . SER A 1 96 ? 3.338 11.552 3.510 1.00 84.94 96 SER A CA 1
ATOM 765 C C . SER A 1 96 ? 2.042 12.314 3.752 1.00 84.94 96 SER A C 1
ATOM 767 O O . SER A 1 96 ? 1.111 11.810 4.378 1.00 84.94 96 SER A O 1
ATOM 769 N N . GLU A 1 97 ? 1.974 13.518 3.195 1.00 84.94 97 GLU A N 1
ATOM 770 C CA . GLU A 1 97 ? 0.760 14.327 3.162 1.00 84.94 97 GLU A CA 1
ATOM 771 C C . GLU A 1 97 ? 0.008 14.059 1.848 1.00 84.94 97 GLU A C 1
ATOM 773 O O . GLU A 1 97 ? -0.580 12.995 1.652 1.00 84.94 97 GLU A O 1
ATOM 778 N N . LYS A 1 98 ? 0.049 15.002 0.904 1.00 89.94 98 LYS A N 1
ATOM 779 C CA . LYS A 1 98 ? -0.686 14.922 -0.355 1.00 89.94 98 LYS A CA 1
ATOM 780 C C . LYS A 1 98 ? 0.208 14.444 -1.503 1.00 89.94 98 LYS A C 1
ATOM 782 O O . LYS A 1 98 ? 1.192 15.094 -1.834 1.00 89.94 98 LYS A O 1
ATOM 787 N N . ILE A 1 99 ? -0.199 13.360 -2.157 1.00 88.50 99 ILE A N 1
ATOM 788 C CA . ILE A 1 99 ? 0.401 12.808 -3.375 1.00 88.50 99 ILE A CA 1
ATOM 789 C C . ILE A 1 99 ? -0.583 13.036 -4.521 1.00 88.50 99 ILE A C 1
ATOM 791 O O . ILE A 1 99 ? -1.615 12.369 -4.610 1.00 88.50 99 ILE A O 1
ATOM 795 N N . ASP A 1 100 ? -0.288 14.007 -5.384 1.00 88.38 100 ASP A N 1
ATOM 796 C CA . ASP A 1 100 ? -1.226 14.438 -6.427 1.00 88.38 100 ASP A CA 1
ATOM 797 C C . ASP A 1 100 ? -0.558 14.600 -7.800 1.00 88.38 100 ASP A C 1
ATOM 799 O O . ASP A 1 100 ? -1.234 14.607 -8.820 1.00 88.38 100 ASP A O 1
ATOM 803 N N . SER A 1 101 ? 0.763 14.713 -7.881 1.00 87.31 101 SER A N 1
ATOM 804 C CA . SER A 1 101 ? 1.487 14.888 -9.143 1.00 87.31 101 SER A CA 1
ATOM 805 C C . SER A 1 101 ? 2.407 13.712 -9.473 1.00 87.31 101 SER A C 1
ATOM 807 O O . SER A 1 101 ? 2.787 12.925 -8.607 1.00 87.31 101 SER A O 1
ATOM 809 N N . GLU A 1 102 ? 2.818 13.622 -10.740 1.00 87.44 102 GLU A N 1
ATOM 810 C CA . GLU A 1 102 ? 3.835 12.664 -11.190 1.00 87.44 102 GLU A CA 1
ATOM 811 C C . GLU A 1 102 ? 5.138 12.800 -10.380 1.00 87.44 102 GLU A C 1
ATOM 813 O O . GLU A 1 102 ? 5.770 11.800 -10.033 1.00 87.44 102 GLU A O 1
ATOM 818 N N . THR A 1 103 ? 5.523 14.031 -10.034 1.00 87.94 103 THR A N 1
ATOM 819 C CA . THR A 1 103 ? 6.710 14.311 -9.219 1.00 87.94 103 THR A CA 1
ATOM 820 C C . THR A 1 103 ? 6.565 13.761 -7.802 1.00 87.94 103 THR A C 1
ATOM 822 O O . THR A 1 103 ? 7.527 13.204 -7.272 1.00 87.94 103 THR A O 1
ATOM 825 N N . ASP A 1 104 ? 5.375 13.863 -7.205 1.00 88.69 104 ASP A N 1
ATOM 826 C CA . ASP A 1 104 ? 5.115 13.351 -5.854 1.00 88.69 104 ASP A CA 1
ATOM 827 C C . ASP A 1 104 ? 5.213 11.825 -5.834 1.00 88.69 104 ASP A C 1
ATOM 829 O O . ASP A 1 104 ? 5.902 11.262 -4.987 1.00 88.69 104 ASP A O 1
ATOM 833 N N . VAL A 1 105 ? 4.614 11.153 -6.824 1.00 87.44 105 VAL A N 1
ATOM 834 C CA . VAL A 1 105 ? 4.677 9.687 -6.956 1.00 87.44 105 VAL A CA 1
ATOM 835 C C . VAL A 1 105 ? 6.119 9.218 -7.162 1.00 87.44 105 VAL A C 1
ATOM 837 O O . VAL A 1 105 ? 6.576 8.285 -6.501 1.00 87.44 105 VAL A O 1
ATOM 840 N N . LYS A 1 106 ? 6.886 9.890 -8.029 1.00 88.44 106 LYS A N 1
ATOM 841 C CA . LYS A 1 106 ? 8.313 9.585 -8.232 1.00 88.44 106 LYS A CA 1
ATOM 842 C C . LYS A 1 106 ? 9.143 9.816 -6.968 1.00 88.44 106 LYS A C 1
ATOM 844 O O . LYS A 1 106 ? 10.075 9.056 -6.702 1.00 88.44 106 LYS A O 1
ATOM 849 N N . THR A 1 107 ? 8.811 10.841 -6.185 1.00 89.31 107 THR A N 1
ATOM 850 C CA . THR A 1 107 ? 9.475 11.132 -4.906 1.00 89.31 107 THR A CA 1
ATOM 851 C C . THR A 1 107 ? 9.163 10.051 -3.877 1.00 89.31 107 THR A C 1
ATOM 853 O O . THR A 1 107 ? 10.093 9.529 -3.266 1.00 89.31 107 THR A O 1
ATOM 856 N N . PHE A 1 108 ? 7.899 9.636 -3.771 1.00 88.75 108 PHE A N 1
ATOM 857 C CA . PHE A 1 108 ? 7.468 8.526 -2.922 1.00 88.75 108 PHE A CA 1
ATOM 858 C C . PHE A 1 108 ? 8.244 7.242 -3.254 1.00 88.75 108 PHE A C 1
ATOM 860 O O . PHE A 1 108 ? 8.866 6.642 -2.379 1.00 88.75 108 PHE A O 1
ATOM 867 N N . ILE A 1 109 ? 8.307 6.865 -4.538 1.00 87.38 109 ILE A N 1
ATOM 868 C CA . ILE A 1 109 ? 9.057 5.685 -5.006 1.00 87.38 109 ILE A CA 1
ATOM 869 C C . ILE A 1 109 ? 10.535 5.781 -4.619 1.00 87.38 109 ILE A C 1
ATOM 871 O O . ILE A 1 109 ? 11.114 4.828 -4.094 1.00 87.38 109 ILE A O 1
ATOM 875 N N . LYS A 1 110 ? 11.155 6.943 -4.849 1.00 86.38 110 LYS A N 1
ATOM 876 C CA . LYS A 1 110 ? 12.560 7.177 -4.511 1.00 86.38 110 LYS A CA 1
ATOM 877 C C . LYS A 1 110 ? 12.812 7.055 -3.007 1.00 86.38 110 LYS A C 1
ATOM 879 O O . LYS A 1 110 ? 13.823 6.471 -2.619 1.00 86.38 110 LYS A O 1
ATOM 884 N N . ASN A 1 111 ? 11.922 7.586 -2.172 1.00 86.62 111 ASN A N 1
ATOM 885 C CA . ASN A 1 111 ? 12.052 7.529 -0.719 1.00 86.62 111 ASN A CA 1
ATOM 886 C C . ASN A 1 111 ? 11.914 6.091 -0.206 1.00 86.62 111 ASN A C 1
ATOM 888 O O . ASN A 1 111 ? 12.772 5.645 0.561 1.00 86.62 111 ASN A O 1
ATOM 892 N N . VAL A 1 112 ? 10.936 5.330 -0.709 1.00 84.62 112 VAL A N 1
ATOM 893 C CA . VAL A 1 112 ? 10.791 3.897 -0.398 1.00 84.62 112 VAL A CA 1
ATOM 894 C C . VAL A 1 112 ? 12.052 3.131 -0.802 1.00 84.62 112 VAL A C 1
ATOM 896 O O . VAL A 1 112 ? 12.632 2.420 0.019 1.00 84.62 112 VAL A O 1
ATOM 899 N N . TYR A 1 113 ? 12.564 3.343 -2.019 1.00 81.12 113 TYR A N 1
ATOM 900 C CA . TYR A 1 113 ? 13.782 2.662 -2.454 1.00 81.12 113 TYR A CA 1
ATOM 901 C C . TYR A 1 113 ? 15.049 3.104 -1.717 1.00 81.12 113 TYR A C 1
ATOM 903 O O . TYR A 1 113 ? 15.987 2.314 -1.564 1.00 81.12 113 TYR A O 1
ATOM 911 N N . SER A 1 114 ? 15.092 4.336 -1.209 1.00 76.19 114 SER A N 1
ATOM 912 C CA . SER A 1 114 ? 16.218 4.810 -0.401 1.00 76.19 114 SER A CA 1
ATOM 913 C C . SER A 1 114 ? 16.356 4.033 0.913 1.00 76.19 114 SER A C 1
ATOM 915 O O . SER A 1 114 ? 17.478 3.823 1.374 1.00 76.19 114 SER A O 1
ATOM 917 N N . ALA A 1 115 ? 15.245 3.525 1.464 1.00 66.31 115 ALA A N 1
ATOM 918 C CA . ALA A 1 115 ? 15.260 2.633 2.621 1.00 66.31 115 ALA A CA 1
ATOM 919 C C . ALA A 1 115 ? 15.831 1.244 2.276 1.00 66.31 115 ALA A C 1
ATOM 921 O O . ALA A 1 115 ? 16.526 0.646 3.094 1.00 66.31 115 ALA A O 1
ATOM 922 N N . SER A 1 116 ? 15.618 0.768 1.043 1.00 58.22 116 SER A N 1
ATOM 923 C CA . SER A 1 116 ? 16.142 -0.518 0.557 1.00 58.22 116 SER A CA 1
ATOM 924 C C . SER A 1 116 ? 17.600 -0.506 0.083 1.00 58.22 116 SER A C 1
ATOM 926 O O . SER A 1 116 ? 18.196 -1.563 -0.084 1.00 58.22 116 SER A O 1
ATOM 928 N N . GLY A 1 117 ? 18.207 0.666 -0.130 1.00 50.56 117 GLY A N 1
ATOM 929 C CA . GLY A 1 117 ? 19.532 0.767 -0.756 1.00 50.56 117 GLY A CA 1
ATOM 930 C C . GLY A 1 117 ? 20.745 0.725 0.183 1.00 50.56 117 GLY A C 1
ATOM 931 O O . GLY A 1 117 ? 21.870 0.645 -0.308 1.00 50.56 117 GLY A O 1
ATOM 932 N N . ALA A 1 118 ? 20.571 0.835 1.505 1.00 44.34 118 ALA A N 1
ATOM 933 C CA . ALA A 1 118 ? 21.679 1.283 2.355 1.00 44.34 118 ALA A CA 1
ATOM 934 C C . ALA A 1 118 ? 22.466 0.203 3.123 1.00 44.34 118 ALA A C 1
ATOM 936 O O . ALA A 1 118 ? 23.625 0.472 3.423 1.00 44.34 118 ALA A O 1
ATOM 937 N N . ASN A 1 119 ? 21.929 -0.982 3.458 1.00 48.31 119 ASN A N 1
ATOM 938 C CA . ASN A 1 119 ? 22.503 -1.725 4.600 1.00 48.31 119 ASN A CA 1
ATOM 939 C C . ASN A 1 119 ? 22.729 -3.246 4.488 1.00 48.31 119 ASN A C 1
ATOM 941 O O . ASN A 1 119 ? 23.162 -3.817 5.491 1.00 48.31 119 ASN A O 1
ATOM 945 N N . SER A 1 120 ? 22.565 -3.928 3.342 1.00 51.56 120 SER A N 1
ATOM 946 C CA . SER A 1 120 ? 22.966 -5.349 3.267 1.00 51.56 120 SER A CA 1
ATOM 947 C C . SER A 1 120 ? 23.818 -5.738 2.040 1.00 51.56 120 SER A C 1
ATOM 949 O O . SER A 1 120 ? 23.549 -5.326 0.910 1.00 51.56 120 SER A O 1
ATOM 951 N N . PRO A 1 121 ? 24.867 -6.572 2.218 1.00 53.06 121 PRO A N 1
ATOM 952 C CA . PRO A 1 121 ? 25.619 -7.171 1.111 1.00 53.06 121 PRO A CA 1
ATOM 953 C C . PRO A 1 121 ? 24.770 -8.065 0.194 1.00 53.06 121 PRO A C 1
ATOM 955 O O . PRO A 1 121 ? 25.174 -8.302 -0.942 1.00 53.06 121 PRO A O 1
ATOM 958 N N . GLN A 1 122 ? 23.625 -8.567 0.676 1.00 48.88 122 GLN A N 1
ATOM 959 C CA . GLN A 1 122 ? 22.690 -9.378 -0.107 1.00 48.88 122 GLN A CA 1
ATOM 960 C C . GLN A 1 122 ? 21.887 -8.523 -1.091 1.00 48.88 122 GLN A C 1
ATOM 962 O O . GLN A 1 122 ? 21.609 -8.986 -2.191 1.00 48.88 122 GLN A O 1
ATOM 967 N N . ASP A 1 123 ? 21.633 -7.251 -0.779 1.00 50.72 123 ASP A N 1
ATOM 968 C CA . ASP A 1 123 ? 20.894 -6.353 -1.677 1.00 50.72 123 ASP A CA 1
ATOM 969 C C . ASP A 1 123 ? 21.709 -5.976 -2.925 1.00 50.72 123 ASP A C 1
ATOM 971 O O . ASP A 1 123 ? 21.152 -5.681 -3.979 1.00 50.72 123 ASP A O 1
ATOM 975 N N . LYS A 1 124 ? 23.044 -6.104 -2.858 1.00 51.25 124 LYS A N 1
ATOM 976 C CA . LYS A 1 124 ? 23.937 -5.994 -4.026 1.00 51.25 124 LYS A CA 1
ATOM 977 C C . LYS A 1 124 ? 23.760 -7.130 -5.044 1.00 51.25 124 LYS A C 1
ATOM 979 O O . LYS A 1 124 ? 24.241 -6.991 -6.167 1.00 51.25 124 LYS A O 1
ATOM 984 N N . LEU A 1 125 ? 23.117 -8.248 -4.674 1.00 48.88 125 LEU A N 1
ATOM 985 C CA . LEU A 1 125 ? 22.792 -9.335 -5.612 1.00 48.88 125 LEU A CA 1
ATOM 986 C C . LEU A 1 125 ? 21.646 -8.953 -6.555 1.00 48.88 125 LEU A C 1
ATOM 988 O O . LEU A 1 125 ? 21.540 -9.522 -7.643 1.00 48.88 125 LEU A O 1
ATOM 992 N N . PHE A 1 126 ? 20.818 -7.974 -6.186 1.00 54.34 126 PHE A N 1
ATOM 993 C CA . PHE A 1 126 ? 19.820 -7.402 -7.079 1.00 54.34 126 PHE A CA 1
ATOM 994 C C . PHE A 1 126 ? 20.507 -6.351 -7.957 1.00 54.34 126 PHE A C 1
ATOM 996 O O . PHE A 1 126 ? 20.502 -5.157 -7.685 1.00 54.34 126 PHE A O 1
ATOM 1003 N N . THR A 1 127 ? 21.138 -6.811 -9.039 1.00 45.16 127 THR A N 1
ATOM 1004 C CA . THR A 1 127 ? 21.891 -5.998 -10.018 1.00 45.16 127 THR A CA 1
ATOM 1005 C C . THR A 1 127 ? 21.048 -4.969 -10.788 1.00 45.16 127 THR A C 1
ATOM 1007 O O . THR A 1 127 ? 21.554 -4.314 -11.697 1.00 45.16 127 THR A O 1
ATOM 1010 N N . CYS A 1 128 ? 19.760 -4.844 -10.474 1.00 52.59 128 CYS A N 1
ATOM 1011 C CA . CYS A 1 128 ? 18.817 -3.953 -11.131 1.00 52.59 128 CYS A CA 1
ATOM 1012 C C . CYS A 1 128 ? 18.273 -2.982 -10.082 1.00 52.59 128 CYS A C 1
ATOM 1014 O O . CYS A 1 128 ? 17.742 -3.419 -9.063 1.00 52.59 128 CYS A O 1
ATOM 1016 N N . HIS A 1 129 ? 18.394 -1.678 -10.333 1.00 61.16 129 HIS A N 1
ATOM 1017 C CA . HIS A 1 129 ? 17.621 -0.688 -9.588 1.00 61.16 129 HIS A CA 1
ATOM 1018 C C . HIS A 1 129 ? 16.137 -1.021 -9.765 1.00 61.16 129 HIS A C 1
ATOM 1020 O O . HIS A 1 129 ? 15.711 -1.255 -10.896 1.00 61.16 129 HIS A O 1
ATOM 1026 N N . GLY A 1 130 ? 15.384 -1.097 -8.665 1.00 65.75 130 GLY A N 1
ATOM 1027 C CA . GLY A 1 130 ? 13.947 -1.327 -8.733 1.00 65.75 130 GLY A CA 1
ATOM 1028 C C . GLY A 1 130 ? 13.298 -0.244 -9.592 1.00 65.75 130 GLY A C 1
ATOM 1029 O O . GLY A 1 130 ? 13.468 0.944 -9.321 1.00 65.75 130 GLY A O 1
ATOM 1030 N N . ASP A 1 131 ? 12.588 -0.652 -10.638 1.00 77.31 131 ASP A N 1
ATOM 1031 C CA . ASP A 1 131 ? 11.873 0.246 -11.548 1.00 77.31 131 ASP A CA 1
ATOM 1032 C C . ASP A 1 131 ? 10.372 -0.012 -11.392 1.00 77.31 131 ASP A C 1
ATOM 1034 O O . ASP A 1 131 ? 9.746 -0.714 -12.187 1.00 77.31 131 ASP A O 1
ATOM 1038 N N . ALA A 1 132 ? 9.826 0.444 -10.259 1.00 83.94 132 ALA A N 1
ATOM 1039 C CA . ALA A 1 132 ? 8.399 0.295 -9.981 1.00 83.94 132 ALA A CA 1
ATOM 1040 C C . ALA A 1 132 ? 7.606 1.146 -10.968 1.00 83.94 132 ALA A C 1
ATOM 1042 O O . ALA A 1 132 ? 7.929 2.318 -11.159 1.00 83.94 132 ALA A O 1
ATOM 1043 N N . ASP A 1 133 ? 6.540 0.580 -11.531 1.00 86.94 133 ASP A N 1
ATOM 1044 C CA . ASP A 1 133 ? 5.641 1.311 -12.419 1.00 86.94 133 ASP A CA 1
ATOM 1045 C C . ASP A 1 133 ? 4.907 2.420 -11.637 1.00 86.94 133 ASP A C 1
ATOM 1047 O O . ASP A 1 133 ? 4.077 2.109 -10.772 1.00 86.94 133 ASP A O 1
ATOM 1051 N N . PRO A 1 134 ? 5.166 3.710 -11.929 1.00 86.75 134 PRO A N 1
ATOM 1052 C CA . PRO A 1 134 ? 4.556 4.813 -11.196 1.00 86.75 134 PRO A CA 1
ATOM 1053 C C . PRO A 1 134 ? 3.027 4.849 -11.291 1.00 86.75 134 PRO A C 1
ATOM 1055 O O . PRO A 1 134 ? 2.375 5.340 -10.369 1.00 86.75 134 PRO A O 1
ATOM 1058 N N . ILE A 1 135 ? 2.445 4.311 -12.367 1.00 89.94 135 ILE A N 1
ATOM 1059 C CA . ILE A 1 135 ? 0.990 4.261 -12.548 1.00 89.94 135 ILE A CA 1
ATOM 1060 C C . ILE A 1 135 ? 0.378 3.286 -11.540 1.00 89.94 135 ILE A C 1
ATOM 1062 O O . ILE A 1 135 ? -0.551 3.655 -10.821 1.00 89.94 135 ILE A O 1
ATOM 1066 N N . ASN A 1 136 ? 0.945 2.082 -11.421 1.00 90.62 136 ASN A N 1
ATOM 1067 C CA . ASN A 1 136 ? 0.453 1.068 -10.484 1.00 90.62 136 ASN A CA 1
ATOM 1068 C C . ASN A 1 136 ? 0.632 1.517 -9.026 1.00 90.62 136 ASN A C 1
ATOM 1070 O O . ASN A 1 136 ? -0.245 1.287 -8.193 1.00 90.62 136 ASN A O 1
ATOM 1074 N N . ILE A 1 137 ? 1.727 2.226 -8.726 1.00 91.69 137 ILE A N 1
ATOM 1075 C CA . ILE A 1 137 ? 1.950 2.832 -7.407 1.00 91.69 137 ILE A CA 1
ATOM 1076 C C . ILE A 1 137 ? 0.874 3.879 -7.098 1.00 91.69 137 ILE A C 1
ATOM 1078 O O . ILE A 1 137 ? 0.281 3.844 -6.021 1.00 91.6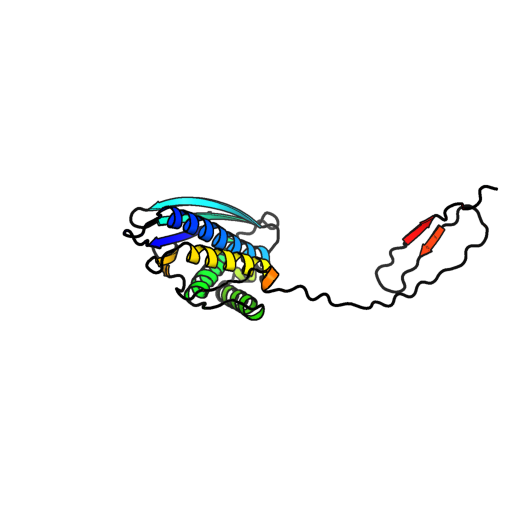9 137 ILE A O 1
ATOM 1082 N N . ALA A 1 138 ? 0.575 4.781 -8.034 1.00 91.94 138 ALA A N 1
ATOM 1083 C CA . ALA A 1 138 ? -0.479 5.776 -7.857 1.00 91.94 138 ALA A CA 1
ATOM 1084 C C . ALA A 1 138 ? -1.867 5.139 -7.669 1.00 91.94 138 ALA A C 1
ATOM 1086 O O . ALA A 1 138 ? -2.632 5.576 -6.809 1.00 91.94 138 ALA A O 1
ATOM 1087 N N . ASP A 1 139 ? -2.187 4.079 -8.413 1.00 93.00 139 ASP A N 1
ATOM 1088 C CA . ASP A 1 139 ? -3.443 3.340 -8.245 1.00 93.00 139 ASP A CA 1
ATOM 1089 C C . ASP A 1 139 ? -3.540 2.667 -6.867 1.00 93.00 139 ASP A C 1
ATOM 1091 O O . ASP A 1 139 ? -4.589 2.729 -6.217 1.00 93.00 139 ASP A O 1
ATOM 1095 N N . ALA A 1 140 ? -2.448 2.070 -6.383 1.00 93.19 140 ALA A N 1
ATOM 1096 C CA . ALA A 1 140 ? -2.391 1.464 -5.057 1.00 93.19 140 ALA A CA 1
ATOM 1097 C C . ALA A 1 140 ? -2.548 2.508 -3.934 1.00 93.19 140 ALA A C 1
ATOM 1099 O O . ALA A 1 140 ? -3.348 2.318 -3.015 1.00 93.19 140 ALA A O 1
ATOM 1100 N N . LEU A 1 141 ? -1.861 3.652 -4.038 1.00 92.75 141 LEU A N 1
ATOM 1101 C CA . LEU A 1 141 ? -1.988 4.766 -3.090 1.00 92.75 141 LEU A CA 1
ATOM 1102 C C . LEU A 1 141 ? -3.400 5.368 -3.098 1.00 92.75 141 LEU A C 1
ATOM 1104 O O . LEU A 1 141 ? -3.947 5.679 -2.037 1.00 92.75 141 LEU A O 1
ATOM 1108 N N . ASN A 1 142 ? -4.031 5.468 -4.270 1.00 94.56 142 ASN A N 1
ATOM 1109 C CA . ASN A 1 142 ? -5.418 5.909 -4.393 1.00 94.56 142 ASN A CA 1
ATOM 1110 C C . ASN A 1 142 ? -6.391 4.963 -3.678 1.00 94.56 142 ASN A C 1
ATOM 1112 O O . ASN A 1 142 ? -7.340 5.429 -3.046 1.00 94.56 142 ASN A O 1
ATOM 1116 N N . LYS A 1 143 ? -6.161 3.643 -3.733 1.00 94.06 143 LYS A N 1
ATOM 1117 C CA . LYS A 1 143 ? -6.968 2.668 -2.979 1.00 94.06 143 LYS A CA 1
ATOM 1118 C C . LYS A 1 143 ? -6.832 2.858 -1.469 1.00 94.06 143 LYS A C 1
ATOM 1120 O O . LYS A 1 143 ? -7.853 2.889 -0.786 1.00 94.06 143 LYS A O 1
ATOM 1125 N N . ILE A 1 144 ? -5.610 3.055 -0.965 1.00 92.50 144 ILE A N 1
ATOM 1126 C CA . ILE A 1 144 ? -5.364 3.335 0.462 1.00 92.50 144 ILE A CA 1
ATOM 1127 C C . ILE A 1 144 ? -6.071 4.632 0.883 1.00 92.50 144 ILE A C 1
ATOM 1129 O O . ILE A 1 144 ? -6.741 4.673 1.911 1.00 92.50 144 ILE A O 1
ATOM 1133 N N . TYR A 1 145 ? -6.001 5.678 0.055 1.00 93.06 145 TYR A N 1
ATOM 1134 C CA . TYR A 1 145 ? -6.711 6.932 0.310 1.00 93.06 145 TYR A CA 1
ATOM 1135 C C . TYR A 1 145 ? -8.238 6.750 0.356 1.00 93.06 145 TYR A C 1
ATOM 1137 O O . TYR A 1 145 ? -8.902 7.290 1.239 1.00 93.06 145 TYR A O 1
ATOM 1145 N N . LYS A 1 146 ? -8.812 5.962 -0.558 1.00 92.75 146 LYS A N 1
ATOM 1146 C CA . LYS A 1 146 ? -10.250 5.665 -0.540 1.00 92.75 146 LYS A CA 1
ATOM 1147 C C . LYS A 1 146 ? -10.655 4.838 0.684 1.00 92.75 146 LYS A C 1
ATOM 1149 O O . LYS A 1 146 ? -11.736 5.066 1.214 1.00 92.75 146 LYS A O 1
ATOM 1154 N N . ALA A 1 147 ? -9.790 3.953 1.182 1.00 91.50 147 ALA A N 1
ATOM 1155 C CA . ALA A 1 147 ? -10.042 3.224 2.425 1.00 91.50 147 ALA A CA 1
ATOM 1156 C C . ALA A 1 147 ? -10.199 4.178 3.626 1.00 91.50 147 ALA A C 1
ATOM 1158 O O . ALA A 1 147 ? -11.138 4.018 4.403 1.00 91.50 147 ALA A O 1
ATOM 1159 N N . ASN A 1 148 ? -9.366 5.230 3.722 1.00 88.56 148 ASN A N 1
ATOM 1160 C CA . ASN A 1 148 ? -9.530 6.281 4.741 1.00 88.56 148 ASN A CA 1
ATOM 1161 C C . ASN A 1 148 ? -10.907 6.966 4.642 1.00 88.56 148 ASN A C 1
ATOM 1163 O O . ASN A 1 148 ? -11.466 7.354 5.662 1.00 88.56 148 ASN A O 1
ATOM 1167 N N . SER A 1 149 ? -11.461 7.135 3.435 1.00 88.06 149 SER A N 1
ATOM 1168 C CA . SER A 1 149 ? -12.743 7.835 3.247 1.00 88.06 149 SER A CA 1
ATOM 1169 C C . SER A 1 149 ? -13.973 7.049 3.716 1.00 88.06 149 SER A C 1
ATOM 1171 O O . SER A 1 149 ? -15.018 7.652 3.951 1.00 88.06 149 SER A O 1
ATOM 1173 N N . GLU A 1 150 ? -13.841 5.733 3.902 1.00 89.62 150 GLU A N 1
ATOM 1174 C CA . GLU A 1 150 ? -14.875 4.878 4.502 1.00 89.62 150 GLU A CA 1
ATOM 1175 C C . GLU A 1 150 ? -14.899 4.989 6.036 1.00 89.62 150 GLU A C 1
ATOM 1177 O O . GLU A 1 150 ? -15.863 4.593 6.698 1.00 89.62 150 GLU A O 1
ATOM 1182 N N . LEU A 1 151 ? -13.832 5.521 6.632 1.00 88.00 151 LEU A N 1
ATOM 1183 C CA . LEU A 1 151 ? -13.702 5.670 8.070 1.00 88.00 151 LEU A CA 1
ATOM 1184 C C . LEU A 1 151 ? -14.189 7.045 8.541 1.00 88.00 151 LEU A C 1
ATOM 1186 O O . LEU A 1 151 ? -14.162 8.053 7.836 1.00 88.00 151 LEU A O 1
ATOM 1190 N N . SER A 1 152 ? -14.668 7.077 9.776 1.00 86.00 152 SER A N 1
ATOM 1191 C CA . SER A 1 152 ? -14.938 8.303 10.508 1.00 86.00 152 SER A CA 1
ATOM 1192 C C . SER A 1 152 ? -13.631 8.973 10.934 1.00 86.00 152 SER A C 1
ATOM 1194 O O . SER A 1 152 ? -12.588 8.340 11.061 1.00 86.00 152 SER A O 1
ATOM 1196 N N . LYS A 1 153 ? -13.705 10.270 11.240 1.00 84.56 153 LYS A N 1
ATOM 1197 C CA . LYS A 1 153 ? -12.547 11.059 11.691 1.00 84.56 153 LYS A CA 1
ATOM 1198 C C . LYS A 1 153 ? -11.944 10.588 13.019 1.00 84.56 153 LYS A C 1
ATOM 1200 O O . LYS A 1 153 ? -10.826 10.974 13.330 1.00 84.56 153 LYS A O 1
ATOM 1205 N N . ASN A 1 154 ? -12.702 9.826 13.806 1.00 85.81 154 ASN A N 1
ATOM 1206 C CA . ASN A 1 154 ? -12.265 9.317 15.103 1.00 85.81 154 ASN A CA 1
ATOM 1207 C C . ASN A 1 154 ? -11.604 7.939 14.993 1.00 85.81 154 ASN A C 1
ATOM 1209 O O . ASN A 1 154 ? -10.982 7.497 15.958 1.00 85.81 154 ASN A O 1
ATOM 1213 N N . ASP A 1 155 ? -11.747 7.251 13.855 1.00 86.62 155 ASP A N 1
ATOM 1214 C CA . ASP A 1 155 ? -11.066 5.980 13.657 1.00 86.62 155 ASP A CA 1
ATOM 1215 C C . ASP A 1 155 ? -9.588 6.226 13.372 1.00 86.62 155 ASP A C 1
ATOM 1217 O O . ASP A 1 155 ? -9.217 7.158 12.657 1.00 86.62 155 ASP A O 1
ATOM 1221 N N . LYS A 1 156 ? -8.742 5.341 13.889 1.00 88.69 156 LYS A N 1
ATOM 1222 C CA . LYS A 1 156 ? -7.302 5.376 13.645 1.00 88.69 156 LYS A CA 1
ATOM 1223 C C . LYS A 1 156 ? -6.864 4.116 12.943 1.00 88.69 156 LYS A C 1
ATOM 1225 O O . LYS A 1 156 ? -7.260 3.015 13.325 1.00 88.69 156 LYS A O 1
ATOM 1230 N N . VAL A 1 157 ? -6.015 4.279 11.936 1.00 91.12 157 VAL A N 1
ATOM 1231 C CA . VAL A 1 157 ? -5.468 3.155 11.182 1.00 91.12 157 VAL A CA 1
ATOM 1232 C C . VAL A 1 157 ? -3.974 3.091 11.360 1.00 91.12 157 VAL A C 1
ATOM 1234 O O . VAL A 1 157 ? -3.272 4.086 11.201 1.00 91.12 157 VAL A O 1
ATOM 1237 N N . GLN A 1 158 ? -3.498 1.897 11.677 1.00 91.38 158 GLN A N 1
ATOM 1238 C CA . GLN A 1 158 ? -2.094 1.616 11.893 1.00 91.38 158 GLN A CA 1
ATOM 1239 C C . GLN A 1 158 ? -1.640 0.508 10.948 1.00 91.38 158 GLN A C 1
ATOM 1241 O O . GLN A 1 158 ? -2.361 -0.468 10.718 1.00 91.38 158 GLN A O 1
ATOM 1246 N N . PHE A 1 159 ? -0.426 0.650 10.433 1.00 91.31 159 PHE A N 1
ATOM 1247 C CA . PHE A 1 159 ? 0.244 -0.320 9.580 1.00 91.31 159 PHE A CA 1
ATOM 1248 C C . PHE A 1 159 ? 1.568 -0.729 10.226 1.00 91.31 159 PHE A C 1
ATOM 1250 O O . PHE A 1 159 ? 2.322 0.112 10.721 1.00 91.31 159 PHE A O 1
ATOM 1257 N N . GLY A 1 160 ? 1.851 -2.027 10.275 1.00 87.75 160 GLY A N 1
ATOM 1258 C CA . GLY A 1 160 ? 3.032 -2.509 10.977 1.00 87.75 160 GLY A CA 1
ATOM 1259 C C . GLY A 1 160 ? 3.190 -4.022 10.986 1.00 87.75 160 GLY A C 1
ATOM 1260 O O . GLY A 1 160 ? 2.653 -4.714 10.129 1.00 87.75 160 GLY A O 1
ATOM 1261 N N . ARG A 1 161 ? 3.952 -4.546 11.948 1.00 85.00 161 ARG A N 1
ATOM 1262 C CA . ARG A 1 161 ? 4.177 -5.988 12.132 1.00 85.00 161 ARG A CA 1
ATOM 1263 C C . ARG A 1 161 ? 3.958 -6.361 13.585 1.00 85.00 161 ARG A C 1
ATOM 1265 O O . ARG A 1 161 ? 4.709 -5.932 14.458 1.00 85.00 161 ARG A O 1
ATOM 1272 N N . GLY A 1 162 ? 2.959 -7.202 13.839 1.00 79.50 162 GLY A N 1
ATOM 1273 C CA . GLY A 1 162 ? 2.627 -7.611 15.198 1.00 79.50 162 GLY A CA 1
ATOM 1274 C C . GLY A 1 162 ? 2.258 -6.399 16.050 1.00 79.50 162 GLY A C 1
ATOM 1275 O O . GLY A 1 162 ? 1.249 -5.757 15.779 1.00 79.50 162 GLY A O 1
ATOM 1276 N N . ASP A 1 163 ? 3.075 -6.101 17.059 1.00 78.44 163 ASP A N 1
ATOM 1277 C CA . ASP A 1 163 ? 2.825 -4.996 17.992 1.00 78.44 163 ASP A CA 1
ATOM 1278 C C . ASP A 1 163 ? 3.590 -3.708 17.606 1.00 78.44 163 ASP A C 1
ATOM 1280 O O . ASP A 1 163 ? 3.332 -2.647 18.170 1.00 78.44 163 ASP A O 1
ATOM 1284 N N . ASP A 1 164 ? 4.493 -3.771 16.617 1.00 86.12 164 ASP A N 1
ATOM 1285 C CA . ASP A 1 164 ? 5.191 -2.607 16.053 1.00 86.12 164 ASP A CA 1
ATOM 1286 C C . ASP A 1 164 ? 4.356 -1.975 14.927 1.00 86.12 164 ASP A C 1
ATOM 1288 O O . ASP A 1 164 ? 4.625 -2.137 13.727 1.00 86.12 164 ASP A O 1
ATOM 1292 N N . LEU A 1 165 ? 3.289 -1.299 15.349 1.00 85.81 165 LEU A N 1
ATOM 1293 C CA . LEU A 1 165 ? 2.329 -0.590 14.509 1.00 85.81 165 LEU A CA 1
ATOM 1294 C C . LEU A 1 165 ? 2.642 0.908 14.474 1.00 85.81 165 LEU A C 1
ATOM 1296 O O . LEU A 1 165 ? 2.967 1.514 15.494 1.00 85.81 165 LEU A O 1
ATOM 1300 N N . THR A 1 166 ? 2.516 1.516 13.298 1.00 89.25 166 THR A N 1
ATOM 1301 C CA . THR A 1 166 ? 2.659 2.964 13.112 1.00 89.25 166 THR A CA 1
ATOM 1302 C C . THR A 1 166 ? 1.389 3.525 12.502 1.00 89.25 166 THR A C 1
ATOM 1304 O O . THR A 1 166 ? 0.829 2.925 11.585 1.00 89.25 166 THR A O 1
ATOM 1307 N N . ASP A 1 167 ? 0.937 4.663 13.020 1.00 90.38 167 ASP A N 1
ATOM 1308 C CA . ASP A 1 167 ? -0.235 5.355 12.496 1.00 90.38 167 ASP A CA 1
ATOM 1309 C C . ASP A 1 167 ? 0.009 5.762 11.037 1.00 90.38 167 ASP A C 1
ATOM 1311 O O . ASP A 1 167 ? 1.064 6.298 10.682 1.00 90.38 167 ASP A O 1
ATOM 1315 N N . ILE A 1 168 ? -0.975 5.497 10.181 1.00 88.88 168 ILE A N 1
ATOM 1316 C CA . ILE A 1 168 ? -1.031 6.113 8.857 1.00 88.88 168 ILE A CA 1
ATOM 1317 C C . ILE A 1 168 ? -1.309 7.601 9.075 1.00 88.88 168 ILE A C 1
ATOM 1319 O O . ILE A 1 168 ? -2.146 7.955 9.906 1.00 88.88 168 ILE A O 1
ATOM 1323 N N . SER A 1 169 ? -0.621 8.470 8.331 1.00 84.69 169 SER A N 1
ATOM 1324 C CA . SER A 1 169 ? -0.820 9.915 8.452 1.00 84.69 169 SER A CA 1
ATOM 1325 C C . SER A 1 169 ? -2.299 10.290 8.277 1.00 84.69 169 SER A C 1
ATOM 1327 O O . SER A 1 169 ? -2.916 9.964 7.260 1.00 84.69 169 SER A O 1
ATOM 1329 N N . GLU A 1 170 ? -2.865 11.020 9.245 1.00 77.94 170 GLU A N 1
ATOM 1330 C CA . GLU A 1 170 ? -4.247 11.527 9.182 1.00 77.94 170 GLU A CA 1
ATOM 1331 C C . GLU A 1 170 ? -4.452 12.502 8.008 1.00 77.94 170 GLU A C 1
ATOM 1333 O O . GLU A 1 170 ? -5.571 12.690 7.528 1.00 77.94 170 GLU A O 1
ATOM 1338 N N . THR A 1 171 ? -3.369 13.118 7.522 1.00 84.31 171 THR A N 1
ATOM 1339 C CA . THR A 1 171 ? -3.373 14.043 6.382 1.00 84.31 171 THR A CA 1
ATOM 1340 C C . THR A 1 171 ? -3.001 13.370 5.062 1.00 84.31 171 THR A C 1
ATOM 1342 O O . THR A 1 171 ? -2.950 14.050 4.032 1.00 84.31 171 THR A O 1
ATOM 1345 N N . PHE A 1 172 ? -2.773 12.050 5.061 1.00 87.75 172 PHE A N 1
ATOM 1346 C CA . PHE A 1 172 ? -2.464 11.301 3.849 1.00 87.75 172 PHE A CA 1
ATOM 1347 C C . PHE A 1 172 ? -3.579 11.456 2.808 1.00 87.75 172 PHE A C 1
ATOM 1349 O O . PHE A 1 172 ? -4.755 11.177 3.066 1.00 87.75 172 PHE A O 1
ATOM 1356 N N . SER A 1 173 ? -3.213 11.877 1.598 1.00 89.06 173 SER A N 1
ATOM 1357 C CA . SER A 1 173 ? -4.164 12.107 0.517 1.00 89.06 173 SER A CA 1
ATOM 1358 C C . SER A 1 173 ? -3.591 11.720 -0.839 1.00 89.06 173 SER A C 1
ATOM 1360 O O . SER A 1 173 ? -2.569 12.248 -1.258 1.00 89.06 173 SER A O 1
ATOM 1362 N N . CYS A 1 174 ? -4.288 10.845 -1.565 1.00 91.44 174 CYS A N 1
ATOM 1363 C CA . CYS A 1 174 ? -3.979 10.512 -2.955 1.00 91.44 174 CYS A CA 1
ATOM 1364 C C . CYS A 1 174 ? -5.282 10.429 -3.767 1.00 91.44 174 CYS A C 1
ATOM 1366 O O . CYS A 1 174 ? -5.795 9.339 -4.022 1.00 91.44 174 CYS A O 1
ATOM 1368 N N . PRO A 1 175 ? -5.901 11.574 -4.111 1.00 90.12 175 PRO A N 1
ATOM 1369 C CA . PRO A 1 175 ? -7.265 11.604 -4.639 1.00 90.12 175 PRO A CA 1
ATOM 1370 C C . PRO A 1 175 ? -7.367 11.135 -6.092 1.00 90.12 175 PRO A C 1
ATOM 1372 O O . PRO A 1 175 ? -8.409 10.615 -6.497 1.00 90.12 175 PRO A O 1
ATOM 1375 N N . ARG A 1 176 ? -6.292 11.297 -6.869 1.00 88.94 176 ARG A N 1
ATOM 1376 C CA . ARG A 1 176 ? -6.216 10.884 -8.270 1.00 88.94 176 ARG A CA 1
ATOM 1377 C C . ARG A 1 176 ? -5.593 9.501 -8.405 1.00 88.94 176 ARG A C 1
ATOM 1379 O O . ARG A 1 176 ? -4.676 9.154 -7.672 1.00 88.94 176 ARG A O 1
ATOM 1386 N N . ASN A 1 177 ? -6.100 8.729 -9.356 1.00 89.69 177 ASN A N 1
ATOM 1387 C CA . ASN A 1 177 ? -5.526 7.442 -9.738 1.00 89.69 177 ASN A CA 1
ATOM 1388 C C . ASN A 1 177 ? -4.358 7.633 -10.733 1.00 89.69 177 ASN A C 1
ATOM 1390 O O . ASN A 1 177 ? -4.132 8.742 -11.227 1.00 89.69 177 ASN A O 1
ATOM 1394 N N . GLY A 1 178 ? -3.633 6.567 -11.068 1.00 86.88 178 GLY A N 1
ATOM 1395 C CA . GLY A 1 178 ? -2.480 6.617 -11.967 1.00 86.88 178 GLY A CA 1
ATOM 1396 C C . GLY A 1 178 ? -2.815 7.238 -13.321 1.00 86.88 178 GLY A C 1
ATOM 1397 O O . GLY A 1 178 ? -2.142 8.168 -13.752 1.00 86.88 178 GLY A O 1
ATOM 1398 N N . SER A 1 179 ? -3.924 6.841 -13.945 1.00 86.88 179 SER A N 1
ATOM 1399 C CA . SER A 1 179 ? -4.350 7.412 -15.236 1.00 86.88 179 SER A CA 1
ATOM 1400 C C . SER A 1 179 ? -4.668 8.919 -15.200 1.00 86.88 179 SER A C 1
ATOM 1402 O O . SER A 1 179 ? -4.584 9.598 -16.220 1.00 86.88 179 SER A O 1
ATOM 1404 N N . GLN A 1 180 ? -5.039 9.456 -14.034 1.00 87.31 180 GLN A N 1
ATOM 1405 C CA . GLN A 1 180 ? -5.345 10.876 -13.831 1.00 87.31 180 GLN A CA 1
ATOM 1406 C C . GLN A 1 180 ? -4.116 11.706 -13.434 1.00 87.31 180 GLN A C 1
ATOM 1408 O O . GLN A 1 180 ? -4.102 12.922 -13.646 1.00 87.31 180 GLN A O 1
ATOM 1413 N N . ILE A 1 181 ? -3.116 11.081 -12.808 1.00 86.62 181 ILE A N 1
ATOM 1414 C CA . ILE A 1 181 ? -1.836 11.718 -12.475 1.00 86.62 181 ILE A CA 1
ATOM 1415 C C . ILE A 1 181 ? -0.937 11.751 -13.713 1.00 86.62 181 ILE A C 1
ATOM 1417 O O . ILE A 1 181 ? -0.383 12.796 -14.047 1.00 86.62 181 ILE A O 1
ATOM 1421 N N . PHE A 1 182 ? -0.842 10.623 -14.410 1.00 83.56 182 PHE A N 1
ATOM 1422 C CA . PHE A 1 182 ? -0.030 10.430 -15.602 1.00 83.56 182 PHE A CA 1
ATOM 1423 C C . PHE A 1 182 ? -0.928 10.565 -16.833 1.00 83.56 182 PHE A C 1
ATOM 1425 O O . PHE A 1 182 ? -1.387 9.583 -17.413 1.00 83.56 182 PHE A O 1
ATOM 1432 N N . SER A 1 183 ? -1.248 11.806 -17.205 1.00 70.12 183 SER A N 1
ATOM 1433 C CA . SER A 1 183 ? -2.023 12.071 -18.417 1.00 70.12 183 SER A CA 1
ATOM 1434 C C . SER A 1 183 ? -1.217 11.676 -19.656 1.00 70.12 183 SER A C 1
ATOM 1436 O O . SER A 1 183 ? -0.079 12.119 -19.805 1.00 70.12 183 SER A O 1
ATOM 1438 N N . ASN A 1 184 ? -1.820 10.915 -20.570 1.00 60.28 184 ASN A N 1
ATOM 1439 C CA . ASN A 1 184 ? -1.212 10.587 -21.859 1.00 60.28 184 ASN A CA 1
ATOM 1440 C C . ASN A 1 184 ? -0.918 11.867 -22.654 1.00 60.28 184 ASN A C 1
ATOM 1442 O O . ASN A 1 184 ? -1.828 12.479 -23.218 1.00 60.28 184 ASN A O 1
ATOM 1446 N N . THR A 1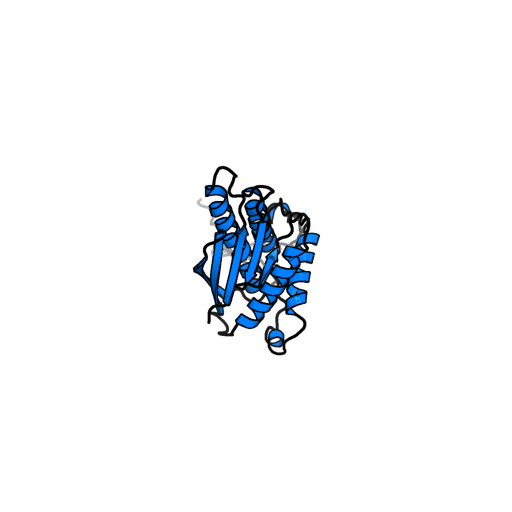 185 ? 0.349 12.254 -22.746 1.00 57.06 185 THR A N 1
ATOM 1447 C CA . THR A 1 185 ? 0.806 13.164 -23.791 1.00 57.06 185 THR A CA 1
ATOM 1448 C C . THR A 1 185 ? 0.949 12.362 -25.078 1.00 57.06 185 THR A C 1
ATOM 1450 O O . THR A 1 185 ? 1.814 11.499 -25.213 1.00 57.06 185 THR A O 1
ATOM 1453 N N . VAL A 1 186 ? 0.059 12.616 -26.038 1.00 58.34 186 VAL A N 1
ATOM 1454 C CA . VAL A 1 186 ? 0.254 12.151 -27.413 1.00 58.34 186 VAL A CA 1
ATOM 1455 C C . VAL A 1 186 ? 1.286 13.081 -28.036 1.00 58.34 186 VAL A C 1
ATOM 1457 O O . VAL A 1 186 ? 0.962 14.192 -28.448 1.00 58.34 186 VAL A O 1
ATOM 1460 N N . GLU A 1 187 ? 2.545 12.657 -28.038 1.00 59.81 187 GLU A N 1
ATOM 1461 C CA . GLU A 1 187 ? 3.586 13.329 -28.808 1.00 59.81 187 GLU A CA 1
ATOM 1462 C C . GLU A 1 187 ? 3.575 12.778 -30.233 1.00 59.81 187 GLU A C 1
ATOM 1464 O O . GLU A 1 187 ? 3.884 11.608 -30.475 1.00 59.81 187 GLU A O 1
ATOM 1469 N N . ASP A 1 188 ? 3.218 13.629 -31.193 1.00 57.09 188 ASP A N 1
ATOM 1470 C CA . ASP A 1 188 ? 3.421 13.319 -32.600 1.00 57.09 188 ASP A CA 1
ATOM 1471 C C . ASP A 1 188 ? 4.929 13.256 -32.865 1.00 57.09 188 ASP A C 1
ATOM 1473 O O . ASP A 1 188 ? 5.629 14.268 -32.825 1.00 57.09 188 ASP A O 1
ATOM 1477 N N . PHE A 1 189 ? 5.438 12.059 -33.160 1.00 54.84 189 PHE A N 1
ATOM 1478 C CA . PHE A 1 189 ? 6.776 11.869 -33.711 1.00 54.84 189 PHE A CA 1
ATOM 1479 C C . PHE A 1 189 ? 6.675 11.842 -35.241 1.00 54.84 189 PHE A C 1
ATOM 1481 O O . PHE A 1 189 ? 6.437 10.772 -35.813 1.00 54.84 189 PHE A O 1
ATOM 1488 N N . PRO A 1 190 ? 6.846 12.977 -35.950 1.00 64.69 190 PRO A N 1
ATOM 1489 C CA . PRO A 1 190 ? 6.815 12.991 -37.404 1.00 64.69 190 PRO A CA 1
ATOM 1490 C C . PRO A 1 190 ? 8.041 12.255 -37.958 1.00 64.69 190 PRO A C 1
ATOM 1492 O O . PRO A 1 190 ? 9.108 12.833 -38.167 1.00 64.69 190 PRO A O 1
ATOM 1495 N N . ALA A 1 191 ? 7.895 10.960 -38.221 1.00 54.53 191 ALA A N 1
ATOM 1496 C CA . ALA A 1 191 ? 8.868 10.196 -38.983 1.00 54.53 191 ALA A CA 1
ATOM 1497 C C . ALA A 1 191 ? 8.651 10.459 -40.482 1.00 54.53 191 ALA A C 1
ATOM 1499 O O . ALA A 1 191 ? 7.578 10.201 -41.025 1.00 54.53 191 ALA A O 1
ATOM 1500 N N . LYS A 1 192 ? 9.678 10.968 -41.172 1.00 55.44 192 LYS A N 1
ATOM 1501 C CA . LYS A 1 192 ? 9.705 11.014 -42.641 1.00 55.44 192 LYS A CA 1
ATOM 1502 C C . LYS A 1 192 ? 10.298 9.707 -43.157 1.00 55.44 192 LYS A C 1
ATOM 1504 O O . LYS A 1 192 ? 11.496 9.484 -43.011 1.00 55.44 192 LYS A O 1
ATOM 1509 N N . GLU A 1 193 ? 9.482 8.865 -43.781 1.00 53.88 193 GLU A N 1
ATOM 1510 C CA . GLU A 1 193 ? 9.964 7.683 -44.504 1.00 53.88 193 GLU A CA 1
ATOM 1511 C C . GLU A 1 193 ? 10.041 7.973 -46.012 1.00 53.88 193 GLU A C 1
ATOM 1513 O O . GLU A 1 193 ? 9.134 8.566 -46.595 1.00 53.88 193 GLU A O 1
ATOM 1518 N N . ILE A 1 194 ? 11.145 7.572 -46.653 1.00 57.62 194 ILE A N 1
ATOM 1519 C CA . ILE A 1 194 ? 11.318 7.655 -48.111 1.00 57.62 194 ILE A CA 1
ATOM 1520 C C . ILE A 1 194 ? 10.923 6.303 -48.705 1.00 57.62 194 ILE A C 1
ATOM 1522 O O . ILE A 1 194 ? 11.635 5.316 -48.526 1.00 57.62 194 ILE A O 1
ATOM 1526 N N . LEU A 1 195 ? 9.803 6.269 -49.426 1.00 51.12 195 LEU A N 1
ATOM 1527 C CA . LEU A 1 195 ? 9.328 5.094 -50.154 1.00 51.12 195 LEU A CA 1
ATOM 1528 C C . LEU A 1 195 ? 9.868 5.120 -51.592 1.00 51.12 195 LEU A C 1
ATOM 1530 O O . LEU A 1 195 ? 9.502 5.994 -52.377 1.00 51.12 195 LEU A O 1
ATOM 1534 N N . ILE A 1 196 ? 10.716 4.157 -51.963 1.00 56.38 196 ILE A N 1
ATOM 1535 C CA . ILE A 1 196 ? 11.166 3.992 -53.353 1.00 56.38 196 ILE A CA 1
ATOM 1536 C C . ILE A 1 196 ? 10.274 2.958 -54.038 1.00 56.38 196 ILE A C 1
ATOM 1538 O O . ILE A 1 196 ? 10.405 1.759 -53.810 1.00 56.38 196 ILE A O 1
ATOM 1542 N N . VAL A 1 197 ? 9.381 3.421 -54.913 1.00 55.31 197 VAL A N 1
ATOM 1543 C CA . VAL A 1 197 ? 8.518 2.556 -55.727 1.00 55.31 197 VAL A CA 1
ATOM 1544 C C . VAL A 1 197 ? 9.195 2.311 -57.076 1.00 55.31 197 VAL A C 1
ATOM 1546 O O . VAL A 1 197 ? 9.280 3.212 -57.911 1.00 55.31 197 VAL A O 1
ATOM 1549 N N . ARG A 1 198 ? 9.693 1.093 -57.315 1.00 57.06 198 ARG A N 1
ATOM 1550 C CA . ARG A 1 198 ? 10.212 0.695 -58.635 1.00 57.06 198 ARG A CA 1
ATOM 1551 C C . ARG A 1 198 ? 9.062 0.155 -59.484 1.00 57.06 198 ARG A C 1
ATOM 1553 O O . ARG A 1 198 ? 8.412 -0.807 -59.094 1.00 57.06 198 ARG A O 1
ATOM 1560 N N . ARG A 1 199 ? 8.796 0.776 -60.638 1.00 53.50 199 ARG A N 1
ATOM 1561 C CA . ARG A 1 199 ? 7.728 0.355 -61.562 1.00 53.50 199 ARG A CA 1
ATOM 1562 C C . ARG A 1 199 ? 7.977 -1.083 -62.060 1.00 53.50 199 ARG A C 1
ATOM 1564 O O . ARG A 1 199 ? 9.040 -1.321 -62.634 1.00 53.50 199 ARG A O 1
ATOM 1571 N N . PRO A 1 200 ? 7.019 -2.015 -61.920 1.00 56.53 200 PRO A N 1
ATOM 1572 C CA . PRO A 1 200 ? 7.150 -3.351 -62.486 1.00 56.53 200 PRO A CA 1
ATOM 1573 C C . PRO A 1 200 ? 6.960 -3.338 -64.013 1.00 56.53 200 PRO A C 1
ATOM 1575 O O . PRO A 1 200 ? 6.066 -2.681 -64.548 1.00 56.53 200 PRO A O 1
ATOM 1578 N N . SER A 1 201 ? 7.830 -4.072 -64.711 1.00 54.78 201 SER A N 1
ATOM 1579 C CA . SER A 1 201 ? 7.663 -4.487 -66.112 1.00 54.78 201 SER A CA 1
ATOM 1580 C C . SER A 1 201 ? 6.536 -5.528 -66.203 1.00 54.78 201 SER A C 1
ATOM 1582 O O . SER A 1 201 ? 6.314 -6.247 -65.236 1.00 54.78 201 SER A O 1
ATOM 1584 N N . TYR A 1 202 ? 5.815 -5.617 -67.325 1.00 55.28 202 TYR A N 1
ATOM 1585 C CA . TYR A 1 202 ? 4.638 -6.484 -67.532 1.00 55.28 202 TYR A CA 1
ATOM 1586 C C . TYR A 1 202 ? 4.960 -7.997 -67.537 1.00 55.28 202 TYR A C 1
ATOM 1588 O O . TYR A 1 202 ? 4.750 -8.690 -68.530 1.00 55.28 202 TYR A O 1
ATOM 1596 N N . VAL A 1 203 ? 5.471 -8.538 -66.432 1.00 58.88 203 VAL A N 1
ATOM 1597 C CA . VAL A 1 203 ? 5.784 -9.964 -66.270 1.00 58.88 203 VAL A CA 1
ATOM 1598 C C . VAL A 1 203 ? 4.850 -10.565 -65.215 1.00 58.88 203 VAL A C 1
ATOM 1600 O O . VAL A 1 203 ? 4.715 -10.037 -64.112 1.00 58.88 203 VAL A O 1
ATOM 1603 N N . LYS A 1 204 ? 4.175 -11.673 -65.555 1.00 55.81 204 LYS A N 1
ATOM 1604 C CA . LYS A 1 204 ? 3.313 -12.423 -64.622 1.00 55.81 204 LYS A CA 1
ATOM 1605 C C . LYS A 1 204 ? 4.139 -12.967 -63.448 1.00 55.81 204 LYS A C 1
ATOM 1607 O O . LYS A 1 204 ? 5.212 -13.521 -63.662 1.00 55.81 204 LYS A O 1
ATOM 1612 N N . GLY A 1 205 ? 3.605 -12.862 -62.228 1.00 58.53 205 GLY A N 1
ATOM 1613 C CA . GLY A 1 205 ? 4.231 -13.394 -61.006 1.00 58.53 205 GLY A CA 1
ATOM 1614 C C . GLY A 1 205 ? 5.090 -12.399 -60.216 1.00 58.53 205 GLY A C 1
ATOM 1615 O O . GLY A 1 205 ? 5.774 -12.807 -59.282 1.00 58.53 205 GLY A O 1
ATOM 1616 N N . LEU A 1 206 ? 5.063 -11.110 -60.563 1.00 60.19 206 LEU A N 1
ATOM 1617 C CA . LEU A 1 206 ? 5.803 -10.078 -59.836 1.00 60.19 206 LEU A CA 1
ATOM 1618 C C . LEU A 1 206 ? 5.134 -9.688 -58.509 1.00 60.19 206 LEU A C 1
ATOM 1620 O O . LEU A 1 206 ? 3.908 -9.647 -58.382 1.00 60.19 206 LEU A O 1
ATOM 1624 N N . GLN A 1 207 ? 5.974 -9.349 -57.535 1.00 62.25 207 GLN A N 1
ATOM 1625 C CA . GLN A 1 207 ? 5.592 -8.790 -56.242 1.00 62.25 207 GLN A CA 1
ATOM 1626 C C . GLN A 1 207 ? 6.169 -7.377 -56.124 1.00 62.25 207 GLN A C 1
ATOM 1628 O O . GLN A 1 207 ? 7.201 -7.065 -56.719 1.00 62.25 207 GLN A O 1
ATOM 1633 N N . TRP A 1 208 ? 5.495 -6.516 -55.368 1.00 60.00 208 TRP A N 1
ATOM 1634 C CA . TRP A 1 208 ? 6.092 -5.274 -54.903 1.00 60.00 208 TRP A CA 1
ATOM 1635 C C . TRP A 1 208 ? 7.112 -5.601 -53.820 1.00 60.00 208 TRP A C 1
ATOM 1637 O O . TRP A 1 208 ? 6.744 -6.189 -52.803 1.00 60.00 208 TRP A O 1
ATOM 1647 N N . ASP A 1 209 ? 8.356 -5.183 -54.030 1.00 57.59 209 ASP A N 1
ATOM 1648 C CA . ASP A 1 209 ? 9.393 -5.209 -53.006 1.00 57.59 209 ASP A CA 1
ATOM 1649 C C . ASP A 1 209 ? 9.501 -3.821 -52.375 1.00 57.59 209 ASP A C 1
ATOM 1651 O O . ASP A 1 209 ? 9.803 -2.836 -53.054 1.00 57.59 209 ASP A O 1
ATOM 1655 N N . PHE A 1 210 ? 9.260 -3.745 -51.067 1.00 61.56 210 PHE A N 1
ATOM 1656 C CA . PHE A 1 210 ? 9.417 -2.519 -50.295 1.00 61.56 210 PHE A CA 1
ATOM 1657 C C . PHE A 1 210 ? 10.708 -2.597 -49.481 1.00 61.56 210 PHE A C 1
ATOM 1659 O O . PHE A 1 210 ? 10.855 -3.442 -48.592 1.00 61.56 210 PHE A O 1
ATOM 1666 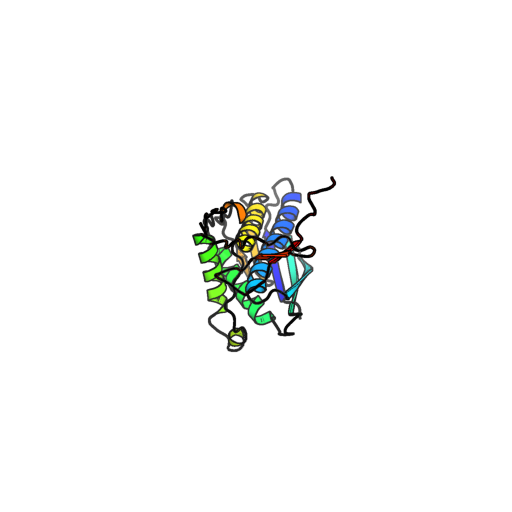N N . GLU A 1 211 ? 11.652 -1.705 -49.781 1.00 56.50 211 GLU A N 1
ATOM 1667 C CA . GLU A 1 211 ? 12.893 -1.567 -49.019 1.00 56.50 211 GLU A CA 1
ATOM 1668 C C . GLU A 1 211 ? 12.810 -0.364 -48.082 1.00 56.50 211 GLU A C 1
ATOM 1670 O O . GLU A 1 211 ? 12.537 0.762 -48.499 1.00 56.50 211 GLU A O 1
ATOM 1675 N N . ARG A 1 212 ? 13.058 -0.619 -46.795 1.00 55.62 212 ARG A N 1
ATOM 1676 C CA . ARG A 1 212 ? 13.143 0.414 -45.765 1.00 55.62 212 ARG A CA 1
ATOM 1677 C C . ARG A 1 212 ? 14.577 0.936 -45.710 1.00 55.62 212 ARG A C 1
ATOM 1679 O O . ARG A 1 212 ? 15.508 0.147 -45.604 1.00 55.62 212 ARG A O 1
ATOM 1686 N N . THR A 1 213 ? 14.760 2.252 -45.756 1.00 54.88 213 THR A N 1
ATOM 1687 C CA . THR A 1 213 ? 16.092 2.884 -45.740 1.00 54.88 213 THR A CA 1
ATOM 1688 C C . THR A 1 213 ? 16.711 2.987 -44.343 1.00 54.88 213 THR A C 1
ATOM 1690 O O . THR A 1 213 ? 17.930 3.069 -44.232 1.00 54.88 213 THR A O 1
ATOM 1693 N N . HIS A 1 214 ? 15.908 2.926 -43.273 1.00 54.44 214 HIS A N 1
ATOM 1694 C CA . HIS A 1 214 ? 16.383 2.928 -41.884 1.00 54.44 214 HIS A CA 1
ATOM 1695 C C . HIS A 1 214 ? 15.657 1.883 -41.015 1.00 54.44 214 HIS A C 1
ATOM 1697 O O . HIS A 1 214 ? 14.436 1.746 -41.075 1.00 54.44 214 HIS A O 1
ATOM 1703 N N . GLY A 1 215 ? 16.415 1.162 -40.176 1.00 59.00 215 GLY A N 1
ATOM 1704 C CA . GLY A 1 215 ? 15.926 0.096 -39.284 1.00 59.00 215 GLY A CA 1
ATOM 1705 C C . GLY A 1 215 ? 16.329 -1.317 -39.730 1.00 59.00 215 GLY A C 1
ATOM 1706 O O . GLY A 1 215 ? 16.926 -1.498 -40.786 1.00 59.00 215 GLY A O 1
ATOM 1707 N N . LYS A 1 216 ? 16.038 -2.345 -38.912 1.00 54.47 216 LYS A N 1
ATOM 1708 C CA . LYS A 1 216 ? 16.317 -3.750 -39.275 1.00 54.47 216 LYS A CA 1
ATOM 1709 C C . LYS A 1 216 ? 15.607 -4.090 -40.592 1.00 54.47 216 LYS A C 1
ATOM 1711 O O . LYS A 1 216 ? 14.394 -3.913 -40.684 1.00 54.47 216 LYS A O 1
ATOM 1716 N N . ASN A 1 217 ? 16.370 -4.604 -41.561 1.00 53.34 217 ASN A N 1
ATOM 1717 C CA . ASN A 1 217 ? 15.937 -5.004 -42.905 1.00 53.34 217 ASN A CA 1
ATOM 1718 C C . ASN A 1 217 ? 14.848 -6.085 -42.861 1.00 53.34 217 ASN A C 1
ATOM 1720 O O . ASN A 1 217 ? 15.118 -7.271 -43.045 1.00 53.34 217 ASN A O 1
ATOM 1724 N N . LYS A 1 218 ? 13.602 -5.688 -42.612 1.00 54.06 218 LYS A N 1
ATOM 1725 C CA . LYS A 1 218 ? 12.441 -6.549 -42.806 1.00 54.06 218 LYS A CA 1
ATOM 1726 C C . LYS A 1 218 ? 11.860 -6.203 -44.169 1.00 54.06 218 LYS A C 1
ATOM 1728 O O . LYS A 1 218 ? 11.275 -5.137 -44.335 1.00 54.06 218 LYS A O 1
ATOM 1733 N N . LYS A 1 219 ? 12.075 -7.085 -45.147 1.00 56.97 219 LYS A N 1
ATOM 1734 C CA . LYS A 1 219 ? 11.449 -6.963 -46.466 1.00 56.97 219 LYS A CA 1
ATOM 1735 C C . LYS A 1 219 ? 9.948 -7.154 -46.299 1.00 56.97 219 LYS A C 1
ATOM 1737 O O . LYS A 1 219 ? 9.513 -8.179 -45.776 1.00 56.97 219 LYS A O 1
ATOM 1742 N N . ILE A 1 220 ? 9.182 -6.151 -46.705 1.00 62.72 220 ILE A N 1
ATOM 1743 C CA . ILE A 1 220 ? 7.734 -6.265 -46.849 1.00 62.72 220 ILE A CA 1
ATOM 1744 C C . ILE A 1 220 ? 7.503 -6.521 -48.333 1.00 62.72 220 ILE A C 1
ATOM 1746 O O . ILE A 1 220 ? 8.047 -5.796 -49.165 1.00 62.72 220 ILE A O 1
ATOM 1750 N N . THR A 1 221 ? 6.741 -7.561 -48.660 1.00 59.97 221 THR A N 1
ATOM 1751 C CA . THR A 1 221 ? 6.336 -7.844 -50.037 1.00 59.97 221 THR A CA 1
ATOM 1752 C C . THR A 1 221 ? 4.820 -7.856 -50.139 1.00 59.97 221 THR A C 1
ATOM 1754 O O . THR A 1 221 ? 4.127 -8.286 -49.216 1.00 59.97 221 THR A O 1
ATOM 1757 N N . ALA A 1 222 ? 4.292 -7.355 -51.254 1.00 62.06 222 ALA A N 1
ATOM 1758 C CA . ALA A 1 222 ? 2.868 -7.433 -51.562 1.00 62.06 222 ALA A CA 1
ATOM 1759 C C . ALA A 1 222 ? 2.673 -8.009 -52.964 1.00 62.06 222 ALA A C 1
ATOM 1761 O O . ALA A 1 222 ? 3.287 -7.550 -53.928 1.00 62.06 222 ALA A O 1
ATOM 1762 N N . ALA A 1 223 ? 1.811 -9.017 -53.090 1.00 58.66 223 ALA A N 1
ATOM 1763 C CA . ALA A 1 223 ? 1.453 -9.566 -54.391 1.00 58.66 223 ALA A CA 1
ATOM 1764 C C . ALA A 1 223 ? 0.660 -8.528 -55.195 1.00 58.66 223 ALA A C 1
ATOM 1766 O O . ALA A 1 223 ? -0.251 -7.889 -54.665 1.00 58.66 223 ALA A O 1
ATOM 1767 N N . MET A 1 224 ? 0.984 -8.365 -56.479 1.00 58.94 224 MET A N 1
ATOM 1768 C CA . MET A 1 224 ? 0.134 -7.572 -57.361 1.00 58.94 224 MET A CA 1
ATOM 1769 C C . MET A 1 224 ? -1.182 -8.317 -57.588 1.00 58.94 224 MET A C 1
ATOM 1771 O O . MET A 1 224 ? -1.185 -9.452 -58.065 1.00 58.94 224 MET A O 1
ATOM 1775 N N . LEU A 1 225 ? -2.304 -7.687 -57.234 1.00 55.62 225 LEU A N 1
ATOM 1776 C CA . LEU A 1 225 ? -3.620 -8.184 -57.621 1.00 55.62 225 LEU A CA 1
ATOM 1777 C C . LEU A 1 225 ? -3.721 -8.121 -59.147 1.00 55.62 225 LEU A C 1
ATOM 1779 O O . LEU A 1 225 ? -3.462 -7.079 -59.748 1.00 55.62 225 LEU A O 1
ATOM 1783 N N . ASN A 1 226 ? -4.091 -9.242 -59.768 1.00 49.62 226 ASN A N 1
ATOM 1784 C CA . ASN A 1 226 ? -4.383 -9.306 -61.195 1.00 49.62 226 ASN A CA 1
ATOM 1785 C C . ASN A 1 226 ? -5.650 -8.488 -61.484 1.00 49.62 226 ASN A C 1
ATOM 1787 O O . ASN A 1 226 ? -6.747 -9.036 -61.538 1.00 49.62 226 ASN A O 1
ATOM 1791 N N . SER A 1 227 ? -5.523 -7.179 -61.674 1.00 50.09 227 SER A N 1
ATOM 1792 C CA . SER A 1 227 ? -6.561 -6.391 -62.331 1.00 50.09 227 SER A CA 1
ATOM 1793 C C . SER A 1 227 ? -6.314 -6.452 -63.835 1.00 50.09 227 SER A C 1
ATOM 1795 O O . SER A 1 227 ? -5.518 -5.673 -64.349 1.00 50.09 227 SER A O 1
ATOM 1797 N N . CYS A 1 228 ? -6.917 -7.449 -64.482 1.00 37.34 228 CYS A N 1
ATOM 1798 C CA . CYS A 1 228 ? -7.477 -7.391 -65.838 1.00 37.34 228 CYS A CA 1
ATOM 1799 C C . CYS A 1 228 ? -8.091 -8.764 -66.155 1.00 37.34 228 CYS A C 1
ATOM 1801 O O . CYS A 1 228 ? -7.415 -9.670 -66.646 1.00 37.34 228 CYS A O 1
ATOM 1803 N N . SER A 1 229 ? -9.370 -8.926 -65.819 1.00 40.06 229 SER A N 1
ATOM 1804 C CA . SER A 1 229 ? -10.272 -9.780 -66.589 1.00 40.06 229 SER A CA 1
ATOM 1805 C C . SER A 1 229 ? -10.865 -8.912 -67.699 1.00 40.06 229 SER A C 1
ATOM 1807 O O . SER A 1 229 ? -11.573 -7.960 -67.377 1.00 40.06 229 SER A O 1
ATOM 1809 N N . GLU A 1 230 ? -10.530 -9.302 -68.934 1.00 34.88 230 GLU A N 1
ATOM 1810 C CA . GLU A 1 230 ? -10.969 -8.800 -70.254 1.00 34.88 230 GLU A CA 1
ATOM 1811 C C . GLU A 1 230 ? -10.499 -7.404 -70.693 1.00 34.88 230 GLU A C 1
ATOM 1813 O O . GLU A 1 230 ? -10.878 -6.381 -70.086 1.00 34.88 230 GLU A O 1
#

Sequence (230 aa):
MATNYSIRIDFDREQENPQRVFIAMAMYIEGFNALQESFMQGFGKGIEFDTSLEKTREGSCIADIAIKVKDIIRGVRLESLYDCIYEGIKKEISTSEKIDSETDVKTFIKNVYSASGANSPQDKLFTCHGDADPINIADALNKIYKANSELSKNDKVQFGRGDDLTDISETFSCPRNGSQIFSNTVEDFPAKEILIVRRPSYVKGLQWDFERTHGKNKKITAAMLNSCSE

=== Feature glossary ===
The record interleaves many kinds of information about one protein. Here is each kind framed as the question it answers.

Q: What does the local fold look like, residue by residue?
A: A 3Di character summarizes, for each residue, the relative orientation of the Cα frame of its nearest spatial neighbor. Because it encodes fold topology rather than chemistry, 3Di alignments detect remote structural similarity that sequence alignment misses.

Q: Which residues are in helices, strands, or loops?
A: Secondary structure is the local, repeating backbone conformation. DSSP classifies it into eight states by reading the hydrogen-bond network: three helix types (H, G, I), two β types (E, B), two non-regular types (T, S), and unstructured coil (-).

Q: How big and how compact is the whole molecule?
A: Three whole-structure scalars: the radius of gyration (RMS distance of Cα from centroid, in Å), the count of Cα–Cα contacts (pairs closer than 8 Å and separated by more than four residues in sequence — i.e. tertiary, not local, contacts), and the bounding-box dimensions. Together they distinguish compact globular folds from extended fibres or disordered chains.

Q: How confident is the AlphaFold model at each residue?
A: For AlphaFold models, the B-factor field carries pLDDT — the model's own estimate of local accuracy on a 0–100 scale. Regions with pLDDT<50 should be treated as essentially unmodeled; they often correspond to intrinsically disordered segments.

Q: What family and function is it annotated with?
A: Functional annotations link the protein to curated databases. InterPro entries identify conserved domains and families by matching the sequence against member-database signatures (Pfam, PROSITE, CDD, …). Gene Ontology (GO) terms describe molecular function, biological process, and cellular component in a controlled vocabulary. CATH places the structure in a hierarchical fold classification (Class/Architecture/Topology/Homologous-superfamily). The organism is the source species.

Q: What known structures does this most resemble?
A: Nearest PDB neighbors are the top structural matches found by Foldseek when searching this structure against the entire Protein Data Bank. Each hit reports a TM-score (0 to 1; >0.5 almost always implies the same fold) and an E-value. These are *structural* homologs — they may share no detectable sequence similarity.

Q: Which residues are buried vs exposed?
A: Solvent-accessible surface area (SASA) is the area in Å² traced out by the centre of a 1.4 Å probe sphere (a water molecule) rolled over the protein's van der Waals surface (Shrake–Rupley / Lee–Richards construction). Buried residues have near-zero SASA; fully exposed residues can exceed 200 Å². The total SASA scales roughly with the number of surface residues.

Q: What are the backbone torsion angles?
A: φ (phi) and ψ (psi) are the two rotatable backbone dihedrals per residue: φ is the C(i-1)–N–Cα–C torsion, ψ is the N–Cα–C–N(i+1) torsion, both in degrees on (−180°, 180°]. α-helical residues cluster near (−60°, −45°); β-strand residues near (−120°, +130°). A Ramachandran plot is simply a scatter of (φ, ψ) for every residue.

Q: Are the domains correctly placed relative to each other?
A: Predicted aligned error is AlphaFold's pairwise confidence. Unlike pLDDT (per-residue), PAE is per-residue-pair and captures whether two parts of the structure are correctly placed relative to each other. Units are ångströms of expected positional error.

Q: What if only a Cα trace is available?
A: P-SEA three-state annotation labels each residue as helix, strand, or coil based purely on the geometry of the Cα trace. It serves as a fallback when the full backbone (and thus DSSP) is unavailable.

Q: What is the amino-acid chain?
A: This is the polypeptide sequence — one letter per residue, N-terminus first. Length ranges from a few dozen residues for small domains to over a thousand for large multi-domain proteins.

Q: What do the rendered images show?
A: The six renders are orthographic views along the three Cartesian axes in both directions. Representation (cartoon, sticks, or surface) and color scheme (sequence-rainbow or by-chain) vary across proteins so the training set covers all the common visualization conventions.

Q: What do the diagnostic plots show?
A: Plot images: a contact map (which residues are close in 3D, as an N×N binary image), a Ramachandran scatter (backbone torsion angles, revealing secondary-structure composition at a glance), and — for AlphaFold structures — a PAE heatmap (pairwise prediction confidence).

Q: How mobile is each atom in the crystal?
A: B-factor (Debye–Waller factor) reflects atomic displacement in the crystal lattice. It is an experimental observable (units Å²), not a prediction; low values mean the atom is pinned down, high values mean it moves or is heterogeneous across the crystal.

Q: Where is each backbone atom in 3D?
A: The mmCIF table is the protein's shape written out atom by atom. For each backbone N, Cα, C, and carbonyl O, it records an (x, y, z) coordinate triple in Å plus the residue type, chain letter, and residue number.